Protein AF-A0A6G3XHD5-F1 (afdb_monomer)

Foldseek 3Di:
DVVQLVVLCVVCVVPPCNPPDDPVRDDDDDDDDDPDLVCVVVVQVVPPPPPPDDHDDDPCVVVVVVVVVVVVVVVVVVVVVVVVLVVVLVVLLVVLVVVCVVCVVVLVVCVVVPHDLCNSLVVSLVVQLVQLLVVLVVVLVCLVVVCCCCPPPPVVVCVVCVVDDDDDPVNSVVCSVVSNVCSRVVRSVSSVVSSVVPVPD

Solvent-accessible surface area (backbone atoms only — not comparable to full-atom values): 11601 Å² total; per-residue (Å²): 77,71,70,44,47,54,53,47,48,74,75,32,61,93,42,97,66,56,80,79,68,56,62,92,74,49,69,75,69,85,87,80,85,63,92,57,70,88,49,46,68,62,53,47,61,73,48,57,80,42,92,92,50,91,77,80,80,67,78,56,67,82,45,43,69,58,53,52,51,52,50,50,51,50,50,51,51,52,50,51,50,54,52,50,51,54,53,51,50,54,51,48,40,50,52,52,50,54,53,49,61,74,43,44,68,59,54,49,53,43,49,76,76,66,52,52,76,62,68,71,42,45,65,59,24,50,54,35,19,52,55,21,34,54,50,19,53,52,50,49,51,50,51,54,49,48,47,43,38,46,39,72,67,68,62,35,43,53,79,76,36,76,88,55,89,69,87,51,70,67,65,51,61,69,44,44,65,56,47,36,50,48,23,27,48,51,37,23,52,48,36,49,55,41,48,63,69,70,62,76,119

Structure (mmCIF, N/CA/C/O backbone):
data_AF-A0A6G3XHD5-F1
#
_entry.id   AF-A0A6G3XHD5-F1
#
loop_
_atom_site.group_PDB
_atom_site.id
_atom_site.type_symbol
_atom_site.label_atom_id
_atom_site.label_alt_id
_atom_site.label_comp_id
_atom_site.label_asym_id
_atom_site.label_entity_id
_atom_site.label_seq_id
_atom_site.pdbx_PDB_ins_code
_atom_site.Cartn_x
_atom_site.Cartn_y
_atom_site.Cartn_z
_atom_site.occupancy
_atom_site.B_iso_or_equiv
_atom_site.auth_seq_id
_atom_site.auth_comp_id
_atom_site.auth_asym_id
_atom_site.auth_atom_id
_atom_site.pdbx_PDB_model_num
ATOM 1 N N . VAL A 1 1 ? 20.617 -7.025 -48.313 1.00 53.38 1 VAL A N 1
ATOM 2 C CA . VAL A 1 1 ? 22.070 -7.069 -47.978 1.00 53.38 1 VAL A CA 1
ATOM 3 C C . VAL A 1 1 ? 22.615 -5.731 -47.447 1.00 53.38 1 VAL A C 1
ATOM 5 O O . VAL A 1 1 ? 23.258 -5.727 -46.402 1.00 53.38 1 VAL A O 1
ATOM 8 N N . ASP A 1 2 ? 22.317 -4.591 -48.083 1.00 57.47 2 ASP A N 1
ATOM 9 C CA . ASP A 1 2 ? 22.879 -3.276 -47.698 1.00 57.47 2 ASP A CA 1
ATOM 10 C C . ASP A 1 2 ? 22.516 -2.796 -46.276 1.00 57.47 2 ASP A C 1
ATOM 12 O O . ASP A 1 2 ? 23.336 -2.173 -45.600 1.00 57.47 2 ASP A O 1
ATOM 16 N N . GLU A 1 3 ? 21.320 -3.125 -45.771 1.00 60.56 3 GLU A N 1
ATOM 17 C CA . GLU A 1 3 ? 20.926 -2.806 -44.385 1.00 60.56 3 GLU A CA 1
ATOM 18 C C . GLU A 1 3 ? 21.749 -3.579 -43.342 1.00 60.56 3 GLU A C 1
ATOM 20 O O . GLU A 1 3 ? 22.123 -3.026 -42.307 1.00 60.56 3 GLU A O 1
ATOM 25 N N . ALA A 1 4 ? 22.097 -4.838 -43.626 1.00 57.59 4 ALA A N 1
ATOM 26 C CA . ALA A 1 4 ? 22.919 -5.652 -42.733 1.00 57.59 4 ALA A CA 1
ATOM 27 C C . ALA A 1 4 ? 24.360 -5.110 -42.645 1.00 57.59 4 ALA A C 1
ATOM 29 O O . ALA A 1 4 ? 24.932 -5.059 -41.554 1.00 57.59 4 ALA A O 1
ATOM 30 N N . TYR A 1 5 ? 24.904 -4.623 -43.767 1.00 57.66 5 TYR A N 1
ATOM 31 C CA . TYR A 1 5 ? 26.229 -3.996 -43.842 1.00 57.66 5 TYR A CA 1
ATOM 32 C C . TYR A 1 5 ? 26.313 -2.689 -43.049 1.00 57.66 5 TYR A C 1
ATOM 34 O O . TYR A 1 5 ? 27.268 -2.462 -42.303 1.00 57.66 5 TYR A O 1
ATOM 42 N N . LYS A 1 6 ? 25.274 -1.854 -43.138 1.00 63.16 6 LYS A N 1
ATOM 43 C CA . LYS A 1 6 ? 25.205 -0.583 -42.409 1.00 63.16 6 LYS A CA 1
ATOM 44 C C . LYS A 1 6 ? 25.192 -0.788 -40.889 1.00 63.16 6 LYS A C 1
ATOM 46 O O . LYS A 1 6 ? 25.928 -0.122 -40.168 1.00 63.16 6 LYS A O 1
ATOM 51 N N . HIS A 1 7 ? 24.434 -1.770 -40.403 1.00 65.50 7 HIS A N 1
ATOM 52 C CA . HIS A 1 7 ? 24.391 -2.101 -38.975 1.00 65.50 7 HIS A CA 1
ATOM 53 C C . HIS A 1 7 ? 25.662 -2.785 -38.458 1.00 65.50 7 HIS A C 1
ATOM 55 O O . HIS A 1 7 ? 26.005 -2.627 -37.285 1.00 65.50 7 HIS A O 1
ATOM 61 N N . TYR A 1 8 ? 26.371 -3.528 -39.312 1.00 62.09 8 TYR A N 1
ATOM 62 C CA . TYR A 1 8 ? 27.685 -4.077 -38.981 1.00 62.09 8 TYR A CA 1
ATOM 63 C C . TYR A 1 8 ? 28.712 -2.960 -38.747 1.00 62.09 8 TYR A C 1
ATOM 65 O O . TYR A 1 8 ? 29.415 -2.981 -37.737 1.00 62.09 8 TYR A O 1
ATOM 73 N N . GLN A 1 9 ? 28.744 -1.943 -39.615 1.00 60.75 9 GLN A N 1
ATOM 74 C CA . GLN A 1 9 ? 29.615 -0.777 -39.432 1.00 60.75 9 GLN A CA 1
ATOM 75 C C . GLN A 1 9 ? 29.258 0.046 -38.180 1.00 60.75 9 GLN A C 1
ATOM 77 O O . GLN A 1 9 ? 30.160 0.520 -37.499 1.00 60.75 9 GLN A O 1
ATOM 82 N N . GLU A 1 10 ? 27.975 0.166 -37.821 1.00 65.50 10 GLU A N 1
ATOM 83 C CA . GLU A 1 10 ? 27.539 0.864 -36.596 1.00 65.50 10 GLU A CA 1
ATOM 84 C C . GLU A 1 10 ? 27.941 0.137 -35.297 1.00 65.50 10 GLU A C 1
ATOM 86 O O . GLU A 1 10 ? 28.246 0.790 -34.303 1.00 65.50 10 GLU A O 1
ATOM 91 N N . GLN A 1 11 ? 27.944 -1.203 -35.276 1.00 59.72 11 GLN A N 1
ATOM 92 C CA . GLN A 1 11 ? 28.307 -1.985 -34.082 1.00 59.72 11 GLN A CA 1
ATOM 93 C C . GLN A 1 11 ? 29.805 -2.276 -33.960 1.00 59.72 11 GLN A C 1
ATOM 95 O O . GLN A 1 11 ? 30.305 -2.416 -32.846 1.00 59.72 11 GLN A O 1
ATOM 100 N N . PHE A 1 12 ? 30.511 -2.402 -35.084 1.00 58.78 12 PHE A N 1
ATOM 101 C CA . PHE A 1 12 ? 31.900 -2.862 -35.117 1.00 58.78 12 PHE A CA 1
ATOM 102 C C . PHE A 1 12 ? 32.878 -1.843 -35.706 1.00 58.78 12 PHE A C 1
ATOM 104 O O . PHE A 1 12 ? 34.053 -2.173 -35.819 1.00 58.78 12 PHE A O 1
ATOM 111 N N . GLY A 1 13 ? 32.445 -0.621 -36.040 1.00 58.31 13 GLY A N 1
ATOM 112 C CA . GLY A 1 13 ? 33.282 0.410 -36.673 1.00 58.31 13 GLY A CA 1
ATOM 113 C C . GLY A 1 13 ? 34.570 0.769 -35.919 1.00 58.31 13 GLY A C 1
ATOM 114 O O . GLY A 1 13 ? 35.569 1.076 -36.559 1.00 58.31 13 GLY A O 1
ATOM 115 N N . ASP A 1 14 ? 34.579 0.642 -34.588 1.00 57.59 14 ASP A N 1
ATOM 116 C CA . ASP A 1 14 ? 35.757 0.879 -33.732 1.00 57.59 14 ASP A CA 1
ATOM 117 C C . ASP A 1 14 ? 36.611 -0.385 -33.472 1.00 57.59 14 ASP A C 1
ATOM 119 O O . ASP A 1 14 ? 37.607 -0.341 -32.747 1.00 57.59 14 ASP A O 1
ATOM 123 N N . SER A 1 15 ? 36.244 -1.538 -34.044 1.00 55.84 15 SER A N 1
ATOM 124 C CA . SER A 1 15 ? 36.979 -2.802 -33.911 1.00 55.84 15 SER A CA 1
ATOM 125 C C . SER A 1 15 ? 37.917 -3.025 -35.109 1.00 55.84 15 SER A C 1
ATOM 127 O O . SER A 1 15 ? 37.498 -2.818 -36.249 1.00 55.84 15 SER A O 1
ATOM 129 N N . PRO A 1 16 ? 39.145 -3.559 -34.918 1.00 58.09 16 PRO A N 1
ATOM 130 C CA . PRO A 1 16 ? 40.079 -3.892 -36.008 1.00 58.09 16 PRO A CA 1
ATOM 131 C C . PRO A 1 16 ? 39.525 -4.859 -37.074 1.00 58.09 16 PRO A C 1
ATOM 133 O O . PRO A 1 16 ? 40.160 -5.083 -38.100 1.00 58.09 16 PRO A O 1
ATOM 136 N N . MET A 1 17 ? 38.358 -5.459 -36.823 1.00 53.66 17 MET A N 1
ATOM 137 C CA . MET A 1 17 ? 37.673 -6.402 -37.708 1.00 53.66 17 MET A CA 1
ATOM 138 C C . MET A 1 17 ? 36.764 -5.731 -38.754 1.00 53.66 17 MET A C 1
ATOM 140 O O . MET A 1 17 ? 36.353 -6.407 -39.693 1.00 53.66 17 MET A O 1
ATOM 144 N N . ALA A 1 18 ? 36.478 -4.427 -38.638 1.00 54.41 18 ALA A N 1
ATOM 145 C CA . ALA A 1 18 ? 35.509 -3.715 -39.484 1.00 54.41 18 ALA A CA 1
ATOM 146 C C . ALA A 1 18 ? 35.844 -3.709 -40.989 1.00 54.41 18 ALA A C 1
ATOM 148 O O . ALA A 1 18 ? 34.951 -3.563 -41.821 1.00 54.41 18 ALA A O 1
ATOM 149 N N . GLY A 1 19 ? 37.124 -3.864 -41.346 1.00 55.97 19 GLY A N 1
ATOM 150 C CA . GLY A 1 19 ? 37.604 -3.799 -42.730 1.00 55.97 19 GLY A CA 1
ATOM 151 C C . GLY A 1 19 ? 37.611 -5.126 -43.498 1.00 55.97 19 GLY A C 1
ATOM 152 O O . GLY A 1 19 ? 37.972 -5.122 -44.670 1.00 55.97 19 GLY A O 1
ATOM 153 N N . ASN A 1 20 ? 37.253 -6.251 -42.867 1.00 57.31 20 ASN A N 1
ATOM 154 C CA . ASN A 1 20 ? 37.490 -7.589 -43.436 1.00 57.31 20 ASN A CA 1
ATOM 155 C C . ASN A 1 20 ? 36.275 -8.242 -44.115 1.00 57.31 20 ASN A C 1
ATOM 157 O O . ASN A 1 20 ? 36.405 -9.364 -44.597 1.00 57.31 20 ASN A O 1
ATOM 161 N N . ILE A 1 21 ? 35.108 -7.591 -44.146 1.00 58.03 21 ILE A N 1
ATOM 162 C CA . ILE A 1 21 ? 33.882 -8.171 -44.718 1.00 58.03 21 ILE A CA 1
ATOM 163 C C . ILE A 1 21 ? 33.306 -7.203 -45.751 1.00 58.03 21 ILE A C 1
ATOM 165 O O . ILE A 1 21 ? 33.010 -6.053 -45.425 1.00 58.03 21 ILE A O 1
ATOM 169 N N . THR A 1 22 ? 33.148 -7.656 -46.995 1.00 56.44 22 THR A N 1
ATOM 170 C CA . THR A 1 22 ? 32.493 -6.893 -48.067 1.00 56.44 22 THR A CA 1
ATOM 171 C C . THR A 1 22 ? 30.973 -7.146 -48.079 1.00 56.44 22 THR A C 1
ATOM 173 O O . THR A 1 22 ? 30.520 -8.169 -47.560 1.00 56.44 22 THR A O 1
ATOM 176 N N . PRO A 1 23 ? 30.139 -6.226 -48.613 1.00 55.03 23 PRO A N 1
ATOM 177 C CA . PRO A 1 23 ? 28.675 -6.355 -48.583 1.00 55.03 23 PRO A CA 1
ATOM 178 C C . PRO A 1 23 ? 28.159 -7.678 -49.168 1.00 55.03 23 PRO A C 1
ATOM 180 O O . PRO A 1 23 ? 27.233 -8.267 -48.630 1.00 55.03 23 PRO A O 1
ATOM 183 N N . ASP A 1 24 ? 28.807 -8.194 -50.211 1.00 56.00 24 ASP A N 1
ATOM 184 C CA . ASP A 1 24 ? 28.517 -9.472 -50.876 1.00 56.00 24 ASP A CA 1
ATOM 185 C C . ASP A 1 24 ? 28.801 -10.718 -50.016 1.00 56.00 24 ASP A C 1
ATOM 187 O O . ASP A 1 24 ? 28.309 -11.802 -50.321 1.00 56.00 24 ASP A O 1
ATOM 191 N N . GLN A 1 25 ? 29.557 -10.572 -48.925 1.00 57.56 25 GLN A N 1
ATOM 192 C CA . GLN A 1 25 ? 29.871 -11.646 -47.978 1.00 57.56 25 GLN A CA 1
ATOM 193 C C . GLN A 1 25 ? 28.916 -11.679 -46.775 1.00 57.56 25 GLN A C 1
ATOM 195 O O . GLN A 1 25 ? 29.000 -12.588 -45.945 1.00 57.56 25 GLN A O 1
ATOM 200 N N . MET A 1 26 ? 28.004 -10.706 -46.660 1.00 59.06 26 MET A N 1
ATOM 201 C CA . MET A 1 26 ? 27.040 -10.645 -45.565 1.00 59.06 26 MET A CA 1
ATOM 202 C C . MET A 1 26 ? 25.731 -11.340 -45.914 1.00 59.06 26 MET A C 1
ATOM 204 O O . MET A 1 26 ? 25.113 -11.099 -46.949 1.00 59.06 26 MET A O 1
ATOM 208 N N . GLN A 1 27 ? 25.271 -12.176 -44.990 1.00 62.25 27 GLN A N 1
ATOM 209 C CA . GLN A 1 27 ? 23.951 -12.786 -45.074 1.00 62.25 27 GLN A CA 1
ATOM 210 C C . GLN A 1 27 ? 22.870 -11.740 -44.798 1.00 62.25 27 GLN A C 1
ATOM 212 O O . GLN A 1 27 ? 23.036 -10.857 -43.951 1.00 62.25 27 GLN A O 1
ATOM 217 N N . GLU A 1 28 ? 21.739 -11.847 -45.495 1.00 65.25 28 GLU A N 1
ATOM 218 C CA . GLU A 1 28 ? 20.584 -11.010 -45.190 1.00 65.25 28 GLU A CA 1
ATOM 219 C C . GLU A 1 28 ? 20.074 -11.316 -43.784 1.00 65.25 28 GLU A C 1
ATOM 221 O O . GLU A 1 28 ? 19.822 -12.467 -43.430 1.00 65.25 28 GLU A O 1
ATOM 226 N N . SER A 1 29 ? 19.933 -10.271 -42.969 1.00 65.44 29 SER A N 1
ATOM 227 C CA . SER A 1 29 ? 19.398 -10.382 -41.618 1.00 65.44 29 SER A CA 1
ATOM 228 C C . SER A 1 29 ? 18.200 -9.459 -41.469 1.00 65.44 29 SER A C 1
ATOM 230 O O . SER A 1 29 ? 18.249 -8.286 -41.831 1.00 65.44 29 SER A O 1
ATOM 232 N N . PHE A 1 30 ? 17.116 -10.003 -40.927 1.00 67.75 30 PHE A N 1
ATOM 233 C CA . PHE A 1 30 ? 15.915 -9.251 -40.592 1.00 67.75 30 PHE A CA 1
ATOM 234 C C . PHE A 1 30 ? 15.819 -9.153 -39.071 1.00 67.75 30 PHE A C 1
ATOM 236 O O . PHE A 1 30 ? 15.753 -10.170 -38.378 1.00 67.75 30 PHE A O 1
ATOM 243 N N . ARG A 1 31 ? 15.826 -7.928 -38.533 1.00 66.75 31 ARG A N 1
ATOM 244 C CA . ARG A 1 31 ? 15.670 -7.678 -37.094 1.00 66.75 31 ARG A CA 1
ATOM 245 C C . ARG A 1 31 ? 14.206 -7.411 -36.777 1.00 66.75 31 ARG A C 1
ATOM 247 O O . ARG A 1 31 ? 13.645 -6.404 -37.199 1.00 66.75 31 ARG A O 1
ATOM 254 N N . VAL A 1 32 ? 13.595 -8.300 -36.002 1.00 69.06 32 VAL A N 1
ATOM 255 C CA . VAL A 1 32 ? 12.199 -8.169 -35.573 1.00 69.06 32 VAL A CA 1
ATOM 256 C C . VAL A 1 32 ? 12.169 -7.796 -34.096 1.00 69.06 32 VAL A C 1
ATOM 258 O O . VAL A 1 32 ? 12.642 -8.548 -33.246 1.00 69.06 32 VAL A O 1
ATOM 261 N N . LYS A 1 33 ? 11.601 -6.628 -33.779 1.00 69.19 3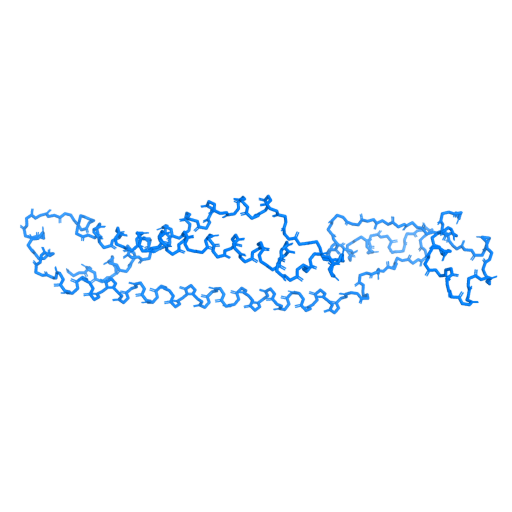3 LYS A N 1
ATOM 262 C CA . LYS A 1 33 ? 11.362 -6.215 -32.394 1.00 69.19 33 LYS A CA 1
ATOM 263 C C . LYS A 1 33 ? 10.068 -6.856 -31.898 1.00 69.19 33 LYS A C 1
ATOM 265 O O . LYS A 1 33 ? 8.999 -6.603 -32.446 1.00 69.19 33 LYS A O 1
ATOM 270 N N . LEU A 1 34 ? 10.172 -7.675 -30.857 1.00 67.56 34 LEU A N 1
ATOM 271 C CA . LEU A 1 34 ? 9.013 -8.258 -30.187 1.00 67.56 34 LEU A CA 1
ATOM 272 C C . LEU A 1 34 ? 8.371 -7.221 -29.260 1.00 67.56 34 LEU A C 1
ATOM 274 O O . LEU A 1 34 ? 9.078 -6.535 -28.523 1.00 67.56 34 LEU A O 1
ATOM 278 N N . ASP A 1 35 ? 7.040 -7.144 -29.285 1.00 68.25 35 ASP A N 1
ATOM 279 C CA . ASP A 1 35 ? 6.260 -6.331 -28.342 1.00 68.25 35 ASP A CA 1
ATOM 280 C C . ASP A 1 35 ? 6.347 -6.908 -26.918 1.00 68.25 35 ASP A C 1
ATOM 282 O O . ASP A 1 35 ? 6.624 -6.198 -25.955 1.00 68.25 35 ASP A O 1
ATOM 286 N N . ASP A 1 36 ? 6.241 -8.237 -26.807 1.00 69.56 36 ASP A N 1
ATOM 287 C CA . ASP A 1 36 ? 6.552 -8.985 -25.591 1.00 69.56 36 ASP A CA 1
ATOM 288 C C . ASP A 1 36 ? 7.834 -9.805 -25.798 1.00 69.56 36 ASP A C 1
ATOM 290 O O . ASP A 1 36 ? 7.807 -10.859 -26.452 1.00 69.56 36 ASP A O 1
ATOM 294 N N . PRO A 1 37 ? 8.969 -9.371 -25.224 1.00 66.81 37 PRO A N 1
ATOM 295 C CA . PRO A 1 37 ? 10.219 -10.075 -25.415 1.00 66.81 37 PRO A CA 1
ATOM 296 C C . PRO A 1 37 ? 10.256 -11.435 -24.686 1.00 66.81 37 PRO A C 1
ATOM 298 O O . PRO A 1 37 ? 11.121 -12.250 -24.996 1.00 66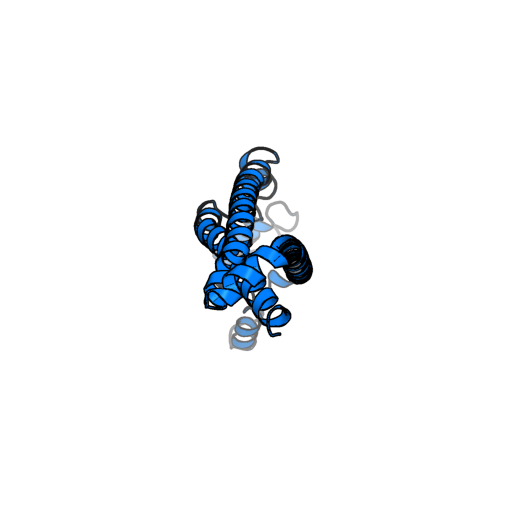.81 37 PRO A O 1
ATOM 301 N N . GLN A 1 38 ? 9.309 -11.751 -23.782 1.00 68.00 38 GLN A N 1
ATOM 302 C CA . GLN A 1 38 ? 9.173 -13.089 -23.172 1.00 68.00 38 GLN A CA 1
ATOM 303 C C . GLN A 1 38 ? 8.638 -14.153 -24.133 1.00 68.00 38 GLN A C 1
ATOM 305 O O . GLN A 1 38 ? 8.843 -15.344 -23.897 1.00 68.00 38 GLN A O 1
ATOM 310 N N . LYS A 1 39 ? 8.025 -13.756 -25.251 1.00 71.69 39 LYS A N 1
ATOM 311 C CA . LYS A 1 39 ? 7.473 -14.688 -26.246 1.00 71.69 39 LYS A CA 1
ATOM 312 C C . LYS A 1 39 ? 8.458 -15.076 -27.349 1.00 71.69 39 LYS A C 1
ATOM 314 O O . LYS A 1 39 ? 8.059 -15.756 -28.293 1.00 71.69 39 LYS A O 1
ATOM 319 N N . TYR A 1 40 ? 9.740 -14.718 -27.219 1.00 72.00 40 TYR A N 1
ATOM 320 C CA . TYR A 1 40 ? 10.774 -15.053 -28.203 1.00 72.00 40 TYR A CA 1
ATOM 321 C C . TYR A 1 40 ? 10.779 -16.538 -28.569 1.00 72.00 40 TYR A C 1
ATOM 323 O O . TYR A 1 40 ? 10.761 -16.869 -29.747 1.00 72.00 40 TYR A O 1
ATOM 331 N N . LYS A 1 41 ? 10.712 -17.437 -27.579 1.00 71.00 41 LYS A N 1
ATOM 332 C CA . LYS A 1 41 ? 10.771 -18.888 -27.815 1.00 71.00 41 LYS A CA 1
ATOM 333 C C . LYS A 1 41 ? 9.674 -19.375 -28.770 1.00 71.00 41 LYS A C 1
ATOM 335 O O . LYS A 1 41 ? 9.931 -20.235 -29.600 1.00 71.00 41 LYS A O 1
ATOM 340 N N . VAL A 1 42 ? 8.481 -18.778 -28.701 1.00 75.31 42 VAL A N 1
ATOM 341 C CA . VAL A 1 42 ? 7.346 -19.103 -29.582 1.00 75.31 42 VAL A CA 1
ATOM 342 C C . VAL A 1 42 ? 7.628 -18.672 -31.021 1.00 75.31 42 VAL A C 1
ATOM 344 O O . VAL A 1 42 ? 7.385 -19.430 -31.955 1.00 75.31 42 VAL A O 1
ATOM 347 N N . VAL A 1 43 ? 8.179 -17.471 -31.199 1.00 73.69 43 VAL A N 1
ATOM 348 C CA . VAL A 1 43 ? 8.520 -16.927 -32.519 1.00 73.69 43 VAL A CA 1
ATOM 349 C C . VAL A 1 43 ? 9.724 -17.662 -33.107 1.00 73.69 43 VAL A C 1
ATOM 351 O O . VAL A 1 43 ? 9.677 -18.104 -34.248 1.00 73.69 43 VAL A O 1
ATOM 354 N N . ALA A 1 44 ? 10.764 -17.896 -32.313 1.00 73.50 44 ALA A N 1
ATOM 355 C CA . ALA A 1 44 ? 11.947 -18.632 -32.729 1.00 73.50 44 ALA A CA 1
ATOM 356 C C . ALA A 1 44 ? 11.597 -20.041 -33.217 1.00 73.50 44 ALA A C 1
ATOM 358 O O . ALA A 1 44 ? 12.058 -20.435 -34.278 1.00 73.50 44 ALA A O 1
ATOM 359 N N . THR A 1 45 ? 10.731 -20.780 -32.515 1.00 75.00 45 THR A N 1
ATOM 360 C CA . THR A 1 45 ? 10.287 -22.108 -32.975 1.00 75.00 45 THR A CA 1
ATOM 361 C C . THR A 1 45 ? 9.402 -22.043 -34.224 1.00 75.00 45 THR A C 1
ATOM 363 O O . THR A 1 45 ? 9.464 -22.948 -35.046 1.00 75.00 45 THR A O 1
ATOM 366 N N . ALA A 1 46 ? 8.608 -20.983 -34.407 1.00 75.62 46 ALA A N 1
ATOM 367 C CA . ALA A 1 46 ? 7.762 -20.826 -35.593 1.00 75.62 46 ALA A CA 1
ATOM 368 C C . ALA A 1 46 ? 8.552 -20.519 -36.882 1.00 75.62 46 ALA A C 1
ATOM 370 O O . ALA A 1 46 ? 8.066 -20.799 -37.978 1.00 75.62 46 ALA A O 1
ATOM 371 N N . PHE A 1 47 ? 9.746 -19.929 -36.761 1.00 71.88 47 PHE A N 1
ATOM 372 C CA . PHE A 1 47 ? 10.584 -19.541 -37.902 1.00 71.88 47 PHE A CA 1
ATOM 373 C C . PHE A 1 47 ? 11.858 -20.384 -38.056 1.00 71.88 47 PHE A C 1
ATOM 375 O O . PHE A 1 47 ? 12.423 -20.426 -39.149 1.00 71.88 47 PHE A O 1
ATOM 382 N N . ALA A 1 48 ? 12.296 -21.090 -37.010 1.00 67.88 48 ALA A N 1
ATOM 383 C CA . ALA A 1 48 ? 13.391 -22.047 -37.100 1.00 67.88 48 ALA A CA 1
ATOM 384 C C . ALA A 1 48 ? 12.980 -23.237 -37.983 1.00 67.88 48 ALA A C 1
ATOM 386 O O . ALA A 1 48 ? 12.070 -23.988 -37.641 1.00 67.88 48 ALA A O 1
ATOM 387 N N . GLY A 1 49 ? 13.661 -23.407 -39.121 1.00 68.81 49 GLY A N 1
ATOM 388 C CA . GLY A 1 49 ? 13.426 -24.514 -40.056 1.00 68.81 49 GLY A CA 1
ATOM 389 C C . GLY A 1 49 ? 12.490 -24.198 -41.226 1.00 68.81 49 GLY A C 1
ATOM 390 O O . GLY A 1 49 ? 12.137 -25.106 -41.972 1.00 68.81 49 GLY A O 1
ATOM 391 N N . ARG A 1 50 ? 12.091 -22.933 -41.414 1.00 74.94 50 ARG A N 1
ATOM 392 C CA . ARG A 1 50 ? 11.408 -22.493 -42.639 1.00 74.94 50 ARG A CA 1
ATOM 393 C C . ARG A 1 50 ? 12.429 -22.324 -43.770 1.00 74.94 50 ARG A C 1
ATOM 395 O O . ARG A 1 50 ? 13.511 -21.787 -43.531 1.00 74.94 50 ARG A O 1
ATOM 402 N N . ASP A 1 51 ? 12.076 -22.737 -44.987 1.00 66.69 51 ASP A N 1
ATOM 403 C CA . ASP A 1 51 ? 12.939 -22.552 -46.161 1.00 66.69 51 ASP A CA 1
ATOM 404 C C . ASP A 1 51 ? 13.351 -21.078 -46.308 1.00 66.69 51 ASP A C 1
ATOM 406 O O . ASP A 1 51 ? 12.509 -20.178 -46.284 1.00 66.69 51 ASP A O 1
ATOM 410 N N . GLY A 1 52 ? 14.662 -20.839 -46.416 1.00 66.56 52 GLY A N 1
ATOM 411 C CA . GLY A 1 52 ? 15.262 -19.502 -46.492 1.00 66.56 52 GLY A CA 1
ATOM 412 C C . GLY A 1 52 ? 15.734 -18.897 -45.160 1.00 66.56 52 GLY A C 1
ATOM 413 O O . GLY A 1 52 ? 16.342 -17.832 -45.183 1.00 66.56 52 GLY A O 1
ATOM 414 N N . VAL A 1 53 ? 15.518 -19.551 -44.009 1.00 65.19 53 VAL A N 1
ATOM 415 C CA . VAL A 1 53 ? 15.968 -19.059 -42.688 1.00 65.19 53 VAL A CA 1
ATOM 416 C C . VAL A 1 53 ? 17.110 -19.923 -42.146 1.00 65.19 53 VAL A C 1
ATOM 418 O O . VAL A 1 53 ? 16.893 -21.050 -41.708 1.00 65.19 53 VAL A O 1
ATOM 421 N N . GLN A 1 54 ? 18.335 -19.389 -42.139 1.00 61.47 54 GLN A N 1
ATOM 422 C CA . GLN A 1 54 ? 19.526 -20.125 -41.690 1.00 61.47 54 GLN A CA 1
ATOM 423 C C . GLN A 1 54 ? 19.687 -20.170 -40.163 1.00 61.47 54 GLN A C 1
ATOM 425 O O . GLN A 1 54 ? 20.061 -21.203 -39.613 1.00 61.47 54 GLN A O 1
ATOM 430 N N . SER A 1 55 ? 19.431 -19.064 -39.458 1.00 64.00 55 SER A N 1
ATOM 431 C CA . SER A 1 55 ? 19.473 -19.034 -37.992 1.00 64.00 55 SER A CA 1
ATOM 432 C C . SER A 1 55 ? 18.605 -17.910 -37.433 1.00 64.00 55 SER A C 1
ATOM 434 O O . SER A 1 55 ? 18.545 -16.821 -38.001 1.00 64.00 55 SER A O 1
ATOM 436 N N . VAL A 1 56 ? 17.935 -18.177 -36.312 1.00 69.12 56 VAL A N 1
ATOM 437 C CA . VAL A 1 56 ? 17.236 -17.161 -35.517 1.00 69.12 56 VAL A CA 1
ATOM 438 C C . VAL A 1 56 ? 18.057 -16.979 -34.245 1.00 69.12 56 VAL A C 1
ATOM 440 O O . VAL A 1 56 ? 18.106 -17.882 -33.409 1.00 69.12 56 VAL A O 1
ATOM 443 N N . GLN A 1 57 ? 18.771 -15.859 -34.134 1.00 65.88 57 GLN A N 1
ATOM 444 C CA . GLN A 1 57 ? 19.586 -15.561 -32.956 1.00 65.88 57 GLN A CA 1
ATOM 445 C C . GLN A 1 57 ? 18.788 -14.757 -31.935 1.00 65.88 57 GLN A C 1
ATOM 447 O O . GLN A 1 57 ? 18.195 -13.730 -32.272 1.00 65.88 57 GLN A O 1
ATOM 452 N N . ASP A 1 58 ? 18.827 -15.206 -30.679 1.00 68.06 58 ASP A N 1
ATOM 453 C CA . ASP A 1 58 ? 18.255 -14.453 -29.573 1.00 68.06 58 ASP A CA 1
ATOM 454 C C . ASP A 1 58 ? 19.302 -13.512 -28.994 1.00 68.06 58 ASP A C 1
ATOM 456 O O . ASP A 1 58 ? 20.229 -13.938 -28.301 1.00 68.06 58 ASP A O 1
ATOM 460 N N . GLN A 1 59 ? 19.134 -12.214 -29.218 1.00 63.66 59 GLN A N 1
ATOM 461 C CA . GLN A 1 59 ? 19.958 -11.221 -28.533 1.00 63.66 59 GLN A CA 1
ATOM 462 C C . GLN A 1 59 ? 19.653 -11.164 -27.026 1.00 63.66 59 GLN A C 1
ATOM 464 O O . GLN A 1 59 ? 20.436 -10.607 -26.257 1.00 63.66 59 GLN A O 1
ATOM 469 N N . ARG A 1 60 ? 18.525 -11.740 -26.592 1.00 65.19 60 ARG A N 1
ATOM 470 C CA . ARG A 1 60 ? 18.100 -11.777 -25.196 1.00 65.19 60 ARG A CA 1
ATOM 471 C C . ARG A 1 60 ? 18.898 -12.765 -24.356 1.00 65.19 60 ARG A C 1
ATOM 473 O O . ARG A 1 60 ? 19.073 -12.487 -23.178 1.00 65.19 60 ARG A O 1
ATOM 480 N N . SER A 1 61 ? 19.467 -13.816 -24.957 1.00 66.94 61 SER A N 1
ATOM 481 C CA . SER A 1 61 ? 20.239 -14.819 -24.209 1.00 66.94 61 SER A CA 1
ATOM 482 C C . SER A 1 61 ? 21.461 -14.229 -23.493 1.00 66.94 61 SER A C 1
ATOM 484 O O . SER A 1 61 ? 21.827 -14.651 -22.399 1.00 66.94 61 SER A O 1
ATOM 486 N N . ILE A 1 62 ? 22.039 -13.159 -24.050 1.00 68.56 62 ILE A N 1
ATOM 487 C CA . ILE A 1 62 ? 23.134 -12.400 -23.423 1.00 68.56 62 ILE A CA 1
ATOM 488 C C . ILE A 1 62 ? 22.655 -11.666 -22.154 1.00 68.56 62 ILE A C 1
ATOM 490 O O . ILE A 1 62 ? 23.437 -11.412 -21.241 1.00 68.56 62 ILE A O 1
ATOM 494 N N . LEU A 1 63 ? 21.363 -11.340 -22.078 1.00 74.94 63 LEU A N 1
ATOM 495 C CA . LEU A 1 63 ? 20.721 -10.621 -20.979 1.00 74.94 63 LEU A CA 1
ATOM 496 C C . LEU A 1 63 ? 19.905 -11.538 -20.052 1.00 74.94 63 LEU A C 1
ATOM 498 O O . LEU A 1 63 ? 19.281 -11.034 -19.118 1.00 74.94 63 LEU A O 1
ATOM 502 N N . ASP A 1 64 ? 19.907 -12.858 -20.262 1.00 79.50 64 ASP A N 1
ATOM 503 C CA . ASP A 1 64 ? 19.125 -13.806 -19.454 1.00 79.50 64 ASP A CA 1
ATOM 504 C C . ASP A 1 64 ? 19.466 -13.692 -17.962 1.00 79.50 64 ASP A C 1
ATOM 506 O O . ASP A 1 64 ? 18.563 -13.615 -17.133 1.00 79.50 64 ASP A O 1
ATOM 510 N N . GLN A 1 65 ? 20.751 -13.540 -17.617 1.00 81.25 65 GLN A N 1
ATOM 511 C CA . GLN A 1 65 ? 21.195 -13.342 -16.228 1.00 81.25 65 GLN A CA 1
ATOM 512 C C . GLN A 1 65 ? 20.598 -12.074 -15.595 1.00 81.25 65 GLN A C 1
ATOM 514 O O . GLN A 1 65 ? 20.251 -12.063 -14.413 1.00 81.25 65 GLN A O 1
ATOM 519 N N . LEU A 1 66 ? 20.440 -11.001 -16.379 1.00 81.75 66 LEU A N 1
ATOM 520 C CA . LEU A 1 66 ? 19.815 -9.764 -15.913 1.00 81.75 66 LEU A CA 1
ATOM 521 C C . LEU A 1 66 ? 18.311 -9.964 -15.681 1.00 81.75 66 LEU A C 1
ATOM 523 O O . LEU A 1 66 ? 17.781 -9.505 -14.669 1.00 81.75 66 LEU A O 1
ATOM 527 N N . PHE A 1 67 ? 17.620 -10.660 -16.588 1.00 80.81 67 PHE A N 1
ATOM 528 C CA . PHE A 1 67 ? 16.198 -10.967 -16.422 1.00 80.81 67 PHE A CA 1
ATOM 529 C C . PHE A 1 67 ? 15.942 -11.924 -15.252 1.00 80.81 67 PHE A C 1
ATOM 531 O O . PHE A 1 67 ? 14.977 -11.723 -14.514 1.00 80.81 67 PHE A O 1
ATOM 538 N N . GLU A 1 68 ? 16.803 -12.919 -15.036 1.00 85.88 68 GLU A N 1
ATOM 539 C CA . GLU A 1 68 ? 16.739 -13.813 -13.877 1.00 85.88 68 GLU A CA 1
ATOM 540 C C . GLU A 1 68 ? 16.953 -13.053 -12.566 1.00 85.88 68 GLU A C 1
ATOM 542 O O . GLU A 1 68 ? 16.178 -13.238 -11.626 1.00 85.88 68 GLU A O 1
ATOM 547 N N . LEU A 1 69 ? 17.922 -12.132 -12.516 1.00 87.25 69 LEU A N 1
ATOM 548 C CA . LEU A 1 69 ? 18.132 -11.257 -11.362 1.00 87.25 69 LEU A CA 1
ATOM 549 C C . LEU A 1 69 ? 16.893 -10.391 -11.080 1.00 87.25 69 LEU A C 1
ATOM 551 O O . LEU A 1 69 ? 16.424 -10.336 -9.943 1.00 87.25 69 LEU A O 1
ATOM 555 N N . MET A 1 70 ? 16.327 -9.751 -12.109 1.00 87.62 70 MET A N 1
ATOM 556 C CA . MET A 1 70 ? 15.109 -8.937 -11.990 1.00 87.62 70 MET A CA 1
ATOM 557 C C . MET A 1 70 ? 13.903 -9.761 -11.525 1.00 87.62 70 MET A C 1
ATOM 559 O O . MET A 1 70 ? 13.150 -9.321 -10.654 1.00 87.62 70 MET A O 1
ATOM 563 N N . ASN A 1 71 ? 13.724 -10.973 -12.056 1.00 88.25 71 ASN A N 1
ATOM 564 C CA . ASN A 1 71 ? 12.675 -11.886 -11.607 1.00 88.25 71 ASN A CA 1
ATOM 565 C C . ASN A 1 71 ? 12.896 -12.340 -10.160 1.00 88.25 71 ASN A C 1
ATOM 567 O O . ASN A 1 71 ? 11.938 -12.371 -9.388 1.00 88.25 71 ASN A O 1
ATOM 571 N N . GLY A 1 72 ? 14.137 -12.634 -9.768 1.00 92.50 72 GLY A N 1
ATOM 572 C CA . GLY A 1 72 ? 14.496 -12.954 -8.387 1.00 92.50 72 GLY A CA 1
ATOM 573 C C . GLY A 1 72 ? 14.165 -11.808 -7.431 1.00 92.50 72 GLY A C 1
ATOM 574 O O . GLY A 1 72 ? 13.518 -12.020 -6.407 1.00 92.50 72 GLY A O 1
ATOM 575 N N . MET A 1 73 ? 14.515 -10.572 -7.800 1.00 92.75 73 MET A N 1
ATOM 576 C CA . MET A 1 73 ? 14.167 -9.374 -7.032 1.00 92.75 73 MET A CA 1
ATOM 577 C C . MET A 1 73 ? 12.650 -9.179 -6.916 1.00 92.75 73 MET A C 1
ATOM 579 O O . MET A 1 73 ? 12.152 -8.915 -5.821 1.00 92.75 73 MET A O 1
ATOM 583 N N . ASN A 1 74 ? 11.900 -9.362 -8.008 1.00 92.06 74 ASN A N 1
ATOM 584 C CA . ASN A 1 74 ? 10.437 -9.303 -7.983 1.00 92.06 74 ASN A CA 1
ATOM 585 C C . ASN A 1 74 ? 9.831 -10.383 -7.076 1.00 92.06 74 ASN A C 1
ATOM 587 O O . ASN A 1 74 ? 8.921 -10.091 -6.302 1.00 92.06 74 ASN A O 1
ATOM 591 N N . ALA A 1 75 ? 10.346 -11.614 -7.119 1.00 94.62 75 ALA A N 1
ATOM 592 C CA . ALA A 1 75 ? 9.880 -12.699 -6.260 1.00 94.62 75 ALA A CA 1
ATOM 593 C C . ALA A 1 75 ? 10.108 -12.384 -4.772 1.00 94.62 75 ALA A C 1
ATOM 595 O O . ALA A 1 75 ? 9.200 -12.555 -3.957 1.00 94.62 75 ALA A O 1
ATOM 596 N N . VAL A 1 76 ? 11.285 -11.851 -4.424 1.00 96.75 76 VAL A N 1
ATOM 597 C CA . VAL A 1 76 ? 11.588 -11.393 -3.059 1.00 96.75 76 VAL A CA 1
ATOM 598 C C . VAL A 1 76 ? 10.656 -10.253 -2.646 1.00 96.75 76 VAL A C 1
ATOM 600 O O . VAL A 1 76 ? 10.108 -10.286 -1.545 1.00 96.75 76 VAL A O 1
ATOM 603 N N . ALA A 1 77 ? 10.412 -9.273 -3.520 1.00 94.94 77 ALA A N 1
ATOM 604 C CA . ALA A 1 77 ? 9.507 -8.161 -3.235 1.00 94.94 77 ALA A CA 1
ATOM 605 C C . ALA A 1 77 ? 8.069 -8.637 -2.962 1.00 94.94 77 ALA A C 1
ATOM 607 O O . ALA A 1 77 ? 7.448 -8.202 -1.990 1.00 94.94 77 ALA A O 1
ATOM 608 N N . VAL A 1 78 ? 7.555 -9.573 -3.766 1.00 96.06 78 VAL A N 1
ATOM 609 C CA . VAL A 1 78 ? 6.236 -10.193 -3.553 1.00 96.06 78 VAL A CA 1
ATOM 610 C C . VAL A 1 78 ? 6.199 -10.962 -2.233 1.00 96.06 78 VAL A C 1
ATOM 612 O O . VAL A 1 78 ? 5.237 -10.835 -1.476 1.00 96.06 78 VAL A O 1
ATOM 615 N N . TYR A 1 79 ? 7.254 -11.712 -1.913 1.00 97.25 79 TYR A N 1
ATOM 616 C CA . TYR A 1 79 ? 7.351 -12.427 -0.643 1.00 97.25 79 TYR A CA 1
ATOM 617 C C . TYR A 1 79 ? 7.297 -11.471 0.559 1.00 97.25 79 TYR A C 1
ATOM 619 O O . TYR A 1 79 ? 6.496 -11.668 1.476 1.00 97.25 79 TYR A O 1
ATOM 627 N N . VAL A 1 80 ? 8.089 -10.394 0.533 1.00 97.38 80 VAL A N 1
ATOM 628 C CA . VAL A 1 80 ? 8.083 -9.368 1.588 1.00 97.38 80 VAL A CA 1
ATOM 629 C C . VAL A 1 80 ? 6.717 -8.688 1.691 1.00 97.38 80 VAL A C 1
ATOM 631 O O . VAL A 1 80 ? 6.237 -8.458 2.798 1.00 97.38 80 VAL A O 1
ATOM 634 N N . MET A 1 81 ? 6.055 -8.412 0.565 1.00 95.25 81 MET A N 1
ATOM 635 C CA . MET A 1 81 ? 4.715 -7.819 0.545 1.00 95.25 81 MET A CA 1
ATOM 636 C C . MET A 1 81 ? 3.687 -8.703 1.261 1.00 95.25 81 MET A C 1
ATOM 638 O O . MET A 1 81 ? 2.936 -8.212 2.105 1.00 95.25 81 MET A O 1
ATOM 642 N N . ILE A 1 82 ? 3.675 -10.006 0.967 1.00 96.25 82 ILE A N 1
ATOM 643 C CA . ILE A 1 82 ? 2.776 -10.967 1.621 1.00 96.25 82 ILE A CA 1
ATOM 644 C C . ILE A 1 82 ? 3.078 -11.040 3.121 1.00 96.25 82 ILE A C 1
ATOM 646 O O . ILE A 1 82 ? 2.159 -10.982 3.939 1.00 96.25 82 ILE A O 1
ATOM 650 N N . LEU A 1 83 ? 4.357 -11.115 3.494 1.00 97.19 83 LEU A N 1
ATOM 651 C CA . LEU A 1 83 ? 4.774 -11.145 4.894 1.00 97.19 83 LEU A CA 1
ATOM 652 C C . LEU A 1 83 ? 4.309 -9.891 5.652 1.00 97.19 83 LEU A C 1
ATOM 654 O O . LEU A 1 83 ? 3.719 -10.000 6.728 1.00 97.19 83 LEU A O 1
ATOM 658 N N . MET A 1 84 ? 4.518 -8.706 5.075 1.00 95.94 84 MET A N 1
ATOM 659 C CA . MET A 1 84 ? 4.084 -7.433 5.655 1.00 95.94 84 MET A CA 1
ATOM 660 C C . MET A 1 84 ? 2.568 -7.359 5.809 1.00 95.94 84 MET A C 1
ATOM 662 O O . MET A 1 84 ? 2.080 -6.883 6.834 1.00 95.94 84 MET A O 1
ATOM 666 N N . LEU A 1 85 ? 1.815 -7.880 4.837 1.00 92.56 85 LEU A N 1
ATOM 667 C CA . LEU A 1 85 ? 0.361 -7.964 4.920 1.00 92.56 85 LEU A CA 1
ATOM 668 C C . LEU A 1 85 ? -0.069 -8.819 6.119 1.00 92.56 85 LEU A C 1
ATOM 670 O O . LEU A 1 85 ? -0.915 -8.390 6.903 1.00 92.56 85 LEU A O 1
ATOM 674 N N . VAL A 1 86 ? 0.538 -9.994 6.311 1.00 93.81 86 VAL A N 1
ATOM 675 C CA . VAL A 1 86 ? 0.237 -10.870 7.457 1.00 93.81 86 VAL A CA 1
ATOM 676 C C . VAL A 1 86 ? 0.551 -10.174 8.783 1.00 93.81 86 VAL A C 1
ATOM 678 O O . VAL A 1 86 ? -0.281 -10.188 9.693 1.00 93.81 86 VAL A O 1
ATOM 681 N N . ILE A 1 87 ? 1.711 -9.519 8.889 1.00 95.44 87 ILE A N 1
ATOM 682 C CA . ILE A 1 87 ? 2.105 -8.768 10.090 1.00 95.44 87 ILE A CA 1
ATOM 683 C C . ILE A 1 87 ? 1.095 -7.652 10.383 1.00 95.44 87 ILE A C 1
ATOM 685 O O . ILE A 1 87 ? 0.610 -7.537 11.510 1.00 95.44 87 ILE A O 1
ATOM 689 N N . ALA A 1 88 ? 0.726 -6.864 9.371 1.00 92.12 88 ALA A N 1
ATOM 690 C CA . ALA A 1 88 ? -0.247 -5.788 9.511 1.00 92.12 88 ALA A CA 1
ATOM 691 C C . ALA A 1 88 ? -1.610 -6.308 9.994 1.00 92.12 88 ALA A C 1
ATOM 693 O O . ALA A 1 88 ? -2.194 -5.733 10.912 1.00 92.12 88 ALA A O 1
ATOM 694 N N . LEU A 1 89 ? -2.097 -7.429 9.448 1.00 90.06 89 LEU A N 1
ATOM 695 C CA . LEU A 1 89 ? -3.349 -8.051 9.893 1.00 90.06 89 LEU A CA 1
ATOM 696 C C . LEU A 1 89 ? -3.295 -8.468 11.367 1.00 90.06 89 LEU A C 1
ATOM 698 O O . LEU A 1 89 ? -4.241 -8.203 12.111 1.00 90.06 89 LEU A O 1
ATOM 702 N N . ILE A 1 90 ? -2.197 -9.090 11.805 1.00 92.00 90 ILE A N 1
ATOM 703 C CA . ILE A 1 90 ? -2.013 -9.492 13.208 1.00 92.00 90 ILE A CA 1
ATOM 704 C C . ILE A 1 90 ? -2.033 -8.263 14.125 1.00 92.00 90 ILE A C 1
ATOM 706 O O . ILE A 1 90 ? -2.717 -8.277 15.153 1.00 92.00 90 ILE A O 1
ATOM 710 N N . LEU A 1 91 ? -1.335 -7.190 13.742 1.00 92.44 91 LEU A N 1
ATOM 711 C CA . LEU A 1 91 ? -1.308 -5.939 14.501 1.00 92.44 91 LEU A CA 1
ATOM 712 C C . LEU A 1 91 ? -2.697 -5.304 14.599 1.00 92.44 91 LEU A C 1
ATOM 714 O O . LEU A 1 91 ? -3.122 -4.958 15.699 1.00 92.44 91 LEU A O 1
ATOM 718 N N . ILE A 1 92 ? -3.435 -5.214 13.489 1.00 91.25 92 ILE A N 1
ATOM 719 C CA . ILE A 1 92 ? -4.799 -4.665 13.473 1.00 91.25 92 ILE A CA 1
ATOM 720 C C . ILE A 1 92 ? -5.706 -5.466 14.412 1.00 91.25 92 ILE A C 1
ATOM 722 O O . ILE A 1 92 ? -6.383 -4.884 15.258 1.00 91.25 92 ILE A O 1
ATOM 726 N N . VAL A 1 93 ? -5.691 -6.800 14.314 1.00 87.06 93 VAL A N 1
ATOM 727 C CA . VAL A 1 93 ? -6.496 -7.677 15.182 1.00 87.06 93 VAL A CA 1
ATOM 728 C C . VAL A 1 93 ? -6.164 -7.443 16.655 1.00 87.06 93 VAL A C 1
ATOM 730 O O . VAL A 1 93 ? -7.075 -7.359 17.482 1.00 87.06 93 VAL A O 1
ATOM 733 N N . ASN A 1 94 ? -4.878 -7.346 16.995 1.00 90.00 94 ASN A N 1
ATOM 734 C CA . ASN A 1 94 ? -4.448 -7.146 18.373 1.00 90.00 94 ASN A CA 1
ATOM 735 C C . ASN A 1 94 ? -4.888 -5.777 18.908 1.00 90.00 94 ASN A C 1
ATOM 737 O O . ASN A 1 94 ? -5.503 -5.695 19.970 1.00 90.00 94 ASN A O 1
ATOM 741 N N . THR A 1 95 ? -4.652 -4.713 18.143 1.00 90.38 95 THR A N 1
ATOM 742 C CA . THR A 1 95 ? -5.034 -3.348 18.519 1.00 90.38 95 THR A CA 1
ATOM 743 C C . THR A 1 95 ? -6.542 -3.224 18.714 1.00 90.38 95 THR A C 1
ATOM 745 O O . THR A 1 95 ? -6.996 -2.715 19.739 1.00 90.38 95 THR A O 1
ATOM 748 N N . VAL A 1 96 ? -7.335 -3.758 17.781 1.00 88.94 96 VAL A N 1
ATOM 749 C CA . VAL A 1 96 ? -8.801 -3.743 17.877 1.00 88.94 96 VAL A CA 1
ATOM 750 C C . VAL A 1 96 ? -9.280 -4.530 19.097 1.00 88.94 96 VAL A C 1
ATOM 752 O O . VAL A 1 96 ? -10.179 -4.077 19.804 1.00 88.94 96 VAL A O 1
ATOM 755 N N . ARG A 1 97 ? -8.658 -5.676 19.407 1.00 86.31 97 ARG A N 1
ATOM 756 C CA . ARG A 1 97 ? -8.993 -6.469 20.600 1.00 86.31 97 ARG A CA 1
ATOM 757 C C . ARG A 1 97 ? -8.723 -5.700 21.891 1.00 86.31 97 ARG A C 1
ATOM 759 O O . ARG A 1 97 ? -9.575 -5.693 22.777 1.00 86.31 97 ARG A O 1
ATOM 766 N N . VAL A 1 98 ? -7.556 -5.067 22.002 1.00 89.44 98 VAL A N 1
ATOM 767 C CA . VAL A 1 98 ? -7.185 -4.274 23.182 1.00 89.44 98 VAL A CA 1
ATOM 768 C C . VAL A 1 98 ? -8.135 -3.083 23.347 1.00 89.44 98 VAL A C 1
ATOM 770 O O . VAL A 1 98 ? -8.647 -2.859 24.446 1.00 89.44 98 VAL A O 1
ATOM 773 N N . SER A 1 99 ? -8.447 -2.375 22.255 1.00 88.69 99 SER A N 1
ATOM 774 C CA . SER A 1 99 ? -9.403 -1.258 22.258 1.00 88.69 99 SER A CA 1
ATOM 775 C C . SER A 1 99 ? -10.802 -1.709 22.707 1.00 88.69 99 SER A C 1
ATOM 777 O O . SER A 1 99 ? -11.393 -1.119 23.616 1.00 88.69 99 SER A O 1
ATOM 779 N N . ALA A 1 100 ? -11.303 -2.823 22.161 1.00 85.94 100 ALA A N 1
ATOM 780 C CA . ALA A 1 100 ? -12.602 -3.385 22.530 1.00 85.94 100 ALA A CA 1
ATOM 781 C C . ALA A 1 100 ? -12.662 -3.829 24.001 1.00 85.94 100 ALA A C 1
ATOM 783 O O . ALA A 1 100 ? -13.666 -3.598 24.675 1.00 85.94 100 ALA A O 1
ATOM 784 N N . PHE A 1 101 ? -11.585 -4.423 24.528 1.00 86.75 101 PHE A N 1
ATOM 785 C CA . PHE A 1 101 ? -11.512 -4.813 25.937 1.00 86.75 101 PHE A CA 1
ATOM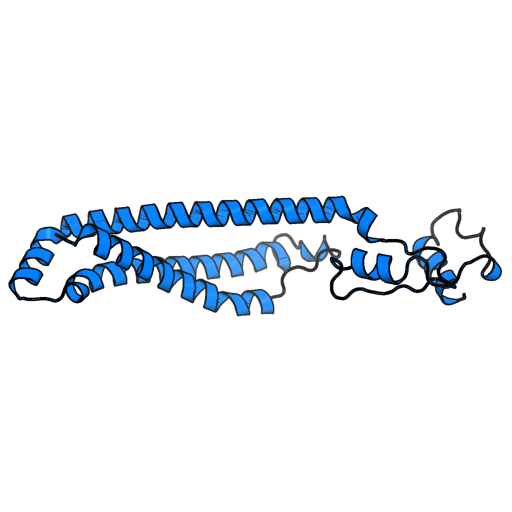 786 C C . PHE A 1 101 ? -11.569 -3.601 26.876 1.00 86.75 101 PHE A C 1
ATOM 788 O O . PHE A 1 101 ? -12.291 -3.635 27.875 1.00 86.75 101 PHE A O 1
ATOM 795 N N . SER A 1 102 ? -10.867 -2.516 26.533 1.00 88.88 102 SER A N 1
ATOM 796 C CA . SER A 1 102 ? -10.903 -1.263 27.297 1.00 88.88 102 SER A CA 1
ATOM 797 C C . SER A 1 102 ? -12.321 -0.673 27.358 1.00 88.88 102 SER A C 1
ATOM 799 O O . SER A 1 102 ? -12.789 -0.262 28.420 1.00 88.88 102 SER A O 1
ATOM 801 N N . ARG A 1 103 ? -13.075 -0.752 26.251 1.00 89.06 103 ARG A N 1
ATOM 802 C CA . ARG A 1 103 ? -14.453 -0.231 26.134 1.00 89.06 103 ARG A CA 1
ATOM 803 C C . ARG A 1 103 ? -15.550 -1.269 26.415 1.00 89.06 103 ARG A C 1
ATOM 805 O O . ARG A 1 103 ? -16.712 -1.092 26.040 1.00 89.06 103 ARG A O 1
ATOM 812 N N . ARG A 1 104 ? -15.231 -2.365 27.113 1.00 86.81 104 ARG A N 1
ATOM 813 C CA . ARG A 1 104 ? -16.188 -3.462 27.377 1.00 86.81 104 ARG A CA 1
ATOM 814 C C . ARG A 1 104 ? -17.441 -3.036 28.157 1.00 86.81 104 ARG A C 1
ATOM 816 O O . ARG A 1 104 ? -18.510 -3.597 27.956 1.00 86.81 104 ARG A O 1
ATOM 823 N N . ARG A 1 105 ? -17.325 -2.046 29.055 1.00 89.00 105 ARG A N 1
ATOM 824 C CA . ARG A 1 105 ? -18.475 -1.533 29.826 1.00 89.00 105 ARG A CA 1
ATOM 825 C C . ARG A 1 105 ? -19.440 -0.761 28.928 1.00 89.00 105 ARG A C 1
ATOM 827 O O . ARG A 1 105 ? -20.637 -1.013 28.976 1.00 89.00 105 ARG A O 1
ATOM 834 N N . GLU A 1 106 ? -18.916 0.117 28.077 1.00 88.12 106 GLU A N 1
ATOM 835 C CA . GLU A 1 106 ? -19.709 0.895 27.118 1.00 88.12 106 GLU A CA 1
ATOM 836 C C . GLU A 1 106 ? -20.412 -0.014 26.113 1.00 88.12 106 GLU A C 1
ATOM 838 O O . GLU A 1 106 ? -21.612 0.113 25.885 1.00 88.12 106 GLU A O 1
ATOM 843 N N . THR A 1 107 ? -19.686 -0.988 25.557 1.00 86.94 107 THR A N 1
ATOM 844 C CA . THR A 1 107 ? -20.277 -1.977 24.644 1.00 86.94 107 THR A CA 1
ATOM 845 C C . THR A 1 107 ? -21.332 -2.845 25.336 1.00 86.94 107 THR A C 1
ATOM 847 O O . THR A 1 107 ? -22.342 -3.172 24.715 1.00 86.94 107 THR A O 1
ATOM 850 N N . GLY A 1 108 ? -21.165 -3.155 26.627 1.00 86.00 108 GLY A N 1
ATOM 851 C CA . GLY A 1 108 ? -22.190 -3.803 27.448 1.00 86.00 108 GLY A CA 1
ATOM 852 C C . GLY A 1 108 ? -23.464 -2.964 27.588 1.00 86.00 108 GLY A C 1
ATOM 853 O O . GLY A 1 108 ? -24.555 -3.480 27.368 1.00 86.00 108 GLY A O 1
ATOM 854 N N . ILE A 1 109 ? -23.335 -1.662 27.865 1.00 90.44 109 ILE A N 1
ATOM 855 C CA . ILE A 1 109 ? -24.478 -0.734 27.938 1.00 90.44 109 ILE A CA 1
ATOM 856 C C . ILE A 1 109 ? -25.179 -0.630 26.577 1.00 90.44 109 ILE A C 1
ATOM 858 O O . ILE A 1 109 ? -26.401 -0.739 26.511 1.00 90.44 109 ILE A O 1
ATOM 862 N N . MET A 1 110 ? -24.421 -0.503 25.481 1.00 90.19 110 MET A N 1
ATOM 863 C CA . MET A 1 110 ? -24.973 -0.484 24.120 1.00 90.19 110 MET A CA 1
ATOM 864 C C . MET A 1 110 ? -25.765 -1.760 23.796 1.00 90.19 110 MET A C 1
ATOM 866 O O . MET A 1 110 ? -26.828 -1.687 23.181 1.00 90.19 110 MET A O 1
ATOM 870 N N . ARG A 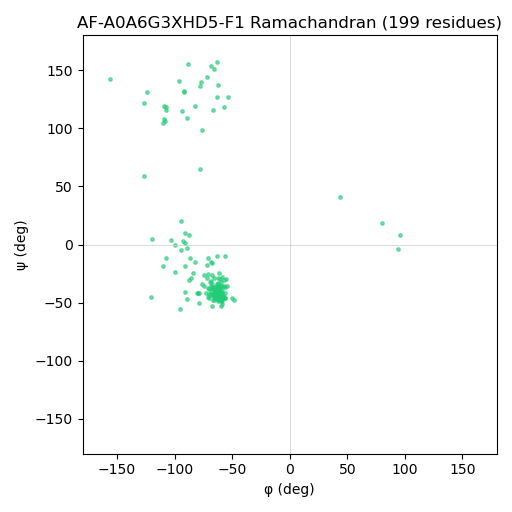1 111 ? -25.293 -2.933 24.241 1.00 88.44 111 ARG A N 1
ATOM 871 C CA . ARG A 1 111 ? -26.041 -4.193 24.089 1.00 88.44 111 ARG A CA 1
ATOM 872 C C . ARG A 1 111 ? -27.346 -4.192 24.891 1.00 88.44 111 ARG A C 1
ATOM 874 O O . ARG A 1 111 ? -28.354 -4.662 24.376 1.00 88.44 111 ARG A O 1
ATOM 881 N N . LEU A 1 112 ? -27.350 -3.646 26.110 1.00 91.62 112 LEU A N 1
ATOM 882 C CA . LEU A 1 112 ? -28.542 -3.590 26.971 1.00 91.62 112 LEU A CA 1
ATOM 883 C C . LEU A 1 112 ? -29.658 -2.703 26.402 1.00 91.62 112 LEU A C 1
ATOM 885 O O . LEU A 1 112 ? -30.830 -2.985 26.629 1.00 91.62 112 LEU A O 1
ATOM 889 N N . VAL A 1 113 ? -29.309 -1.675 25.627 1.00 90.56 113 VAL A N 1
ATOM 890 C CA . VAL A 1 113 ? -30.284 -0.815 24.930 1.00 90.56 113 VAL A CA 1
ATOM 891 C C . VAL A 1 113 ? -30.695 -1.352 23.549 1.00 90.56 113 VAL A C 1
ATOM 893 O O . VAL A 1 113 ? -31.372 -0.659 22.797 1.00 90.56 113 VAL A O 1
ATOM 896 N N . GLY A 1 114 ? -30.294 -2.580 23.192 1.00 88.62 114 GLY A N 1
ATOM 897 C CA . GLY A 1 114 ? -30.681 -3.235 21.938 1.00 88.62 114 GLY A CA 1
ATOM 898 C C . GLY A 1 114 ? -29.892 -2.791 20.702 1.00 88.62 114 GLY A C 1
ATOM 899 O O . GLY A 1 114 ? -30.351 -3.003 19.579 1.00 88.62 114 GLY A O 1
ATOM 900 N N . ALA A 1 115 ? -28.712 -2.178 20.866 1.00 89.88 115 ALA A N 1
ATOM 901 C CA . ALA A 1 115 ? -27.898 -1.768 19.725 1.00 89.88 115 ALA A CA 1
ATOM 902 C C . ALA A 1 115 ? -27.458 -2.978 18.883 1.00 89.88 115 ALA A C 1
ATOM 904 O O . ALA A 1 115 ? -27.028 -4.012 19.402 1.00 89.88 115 ALA A O 1
ATOM 905 N N . SER A 1 116 ? -27.526 -2.833 17.557 1.00 87.88 116 SER A N 1
ATOM 906 C CA . SER A 1 116 ? -27.115 -3.890 16.634 1.00 87.88 116 SER A CA 1
ATOM 907 C C . SER A 1 116 ? -25.606 -4.150 16.718 1.00 87.88 116 SER A C 1
ATOM 909 O O . SER A 1 116 ? -24.804 -3.251 16.986 1.00 87.88 116 SER A O 1
ATOM 911 N N . GLY A 1 117 ? -25.186 -5.386 16.431 1.00 84.19 117 GLY A N 1
ATOM 912 C CA . GLY A 1 117 ? -23.769 -5.760 16.471 1.00 84.19 117 GLY A CA 1
ATOM 913 C C . GLY A 1 117 ? -22.884 -4.905 15.557 1.00 84.19 117 GLY A C 1
ATOM 914 O O . GLY A 1 117 ? -21.731 -4.661 15.899 1.00 84.19 117 GLY A O 1
ATOM 915 N N . PHE A 1 118 ? -23.416 -4.414 14.432 1.00 85.75 118 PHE A N 1
ATOM 916 C CA . PHE A 1 118 ? -22.700 -3.494 13.544 1.00 85.75 118 PHE A CA 1
ATOM 917 C C . PHE A 1 118 ? -22.525 -2.108 14.172 1.00 85.75 118 PHE A C 1
ATOM 919 O O . PHE A 1 118 ? -21.447 -1.536 14.059 1.00 85.75 118 PHE A O 1
ATOM 926 N N . TYR A 1 119 ? -23.530 -1.602 14.893 1.00 88.12 119 TYR A N 1
ATOM 927 C CA . TYR A 1 119 ? -23.447 -0.308 15.574 1.00 88.12 119 TYR A CA 1
ATOM 928 C C . TYR A 1 119 ? -22.348 -0.295 16.647 1.00 88.12 119 TYR A C 1
ATOM 930 O O . TYR A 1 119 ? -21.602 0.670 16.769 1.00 88.12 119 TYR A O 1
ATOM 938 N N . ILE A 1 120 ? -22.177 -1.415 17.357 1.00 87.75 120 ILE A N 1
ATOM 939 C CA . ILE A 1 120 ? -21.101 -1.595 18.345 1.00 87.75 120 ILE A CA 1
ATOM 940 C C . ILE A 1 120 ? -19.720 -1.689 17.667 1.00 87.75 120 ILE A C 1
ATOM 942 O O . ILE A 1 120 ? -18.718 -1.269 18.239 1.00 87.75 120 ILE A O 1
ATOM 946 N N . GLN A 1 121 ? -19.648 -2.240 16.451 1.00 88.50 121 GLN A N 1
ATOM 947 C CA . GLN A 1 121 ? -18.394 -2.455 15.711 1.00 88.50 121 GLN A CA 1
ATOM 948 C C . GLN A 1 121 ? -17.943 -1.237 14.897 1.00 88.50 121 GLN A C 1
ATOM 950 O O . GLN A 1 121 ? -16.744 -1.053 14.695 1.00 88.50 121 GLN A O 1
ATOM 955 N N . ALA A 1 122 ? -18.884 -0.406 14.446 1.00 91.31 122 ALA A N 1
ATOM 956 C CA . ALA A 1 122 ? -18.642 0.776 13.629 1.00 91.31 122 ALA A CA 1
ATOM 957 C C . ALA A 1 122 ? -17.526 1.704 14.155 1.00 91.31 122 ALA A C 1
ATOM 959 O O . ALA A 1 122 ? -16.649 2.032 13.354 1.00 91.31 122 ALA A O 1
ATOM 960 N N . PRO A 1 123 ? -17.468 2.093 15.450 1.00 91.19 123 PRO A N 1
ATOM 961 C CA . PRO A 1 123 ? -16.406 2.985 15.928 1.00 91.19 123 PRO A CA 1
ATOM 962 C C . PRO A 1 123 ? -15.005 2.383 15.753 1.00 91.19 123 PRO A C 1
ATOM 964 O O . PRO A 1 123 ? -14.090 3.074 15.319 1.00 91.19 123 PRO A O 1
ATOM 967 N N . PHE A 1 124 ? -14.843 1.082 15.996 1.00 90.44 124 PHE A N 1
ATOM 968 C CA . PHE A 1 124 ? -13.556 0.396 15.843 1.00 90.44 124 PHE A CA 1
ATOM 969 C C . PHE A 1 124 ? -13.144 0.243 14.372 1.00 90.44 124 PHE A C 1
ATOM 971 O O . PHE A 1 124 ? -11.966 0.362 14.038 1.00 90.44 124 PHE A O 1
ATOM 978 N N . ILE A 1 125 ? -14.108 -0.012 13.481 1.00 92.62 125 ILE A N 1
ATOM 979 C CA . ILE A 1 125 ? -13.861 -0.080 12.033 1.00 92.62 125 ILE A CA 1
ATOM 980 C C . ILE A 1 125 ? -13.431 1.296 11.513 1.00 92.62 125 ILE A C 1
ATOM 982 O O . ILE A 1 125 ? -12.497 1.378 10.720 1.00 92.62 125 ILE A O 1
ATOM 986 N N . MET A 1 126 ? -14.067 2.369 11.991 1.00 93.81 126 MET A N 1
ATOM 987 C CA . MET A 1 126 ? -13.703 3.745 11.646 1.00 93.81 126 MET A CA 1
ATOM 988 C C . MET A 1 126 ? -12.308 4.117 12.157 1.00 93.81 126 MET A C 1
ATOM 990 O O . ME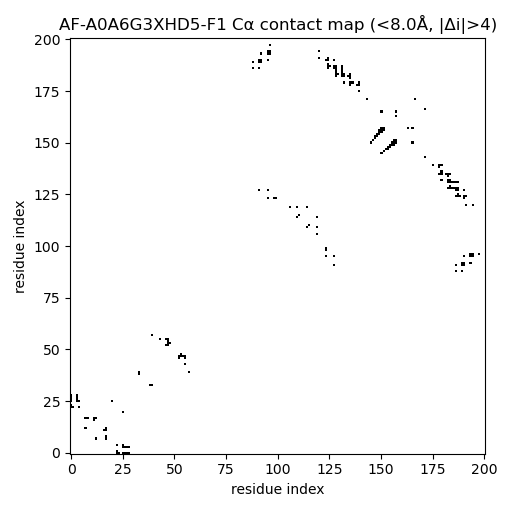T A 1 126 ? -11.532 4.689 11.398 1.00 93.81 126 MET A O 1
ATOM 994 N N . GLU A 1 127 ? -11.950 3.749 13.393 1.00 92.69 127 GLU A N 1
ATOM 995 C CA . GLU A 1 127 ? -10.589 3.943 13.920 1.00 92.69 127 GLU A CA 1
ATOM 996 C C . GLU A 1 127 ? -9.540 3.264 13.020 1.00 92.69 127 GLU A C 1
ATOM 998 O O . GLU A 1 127 ? -8.549 3.890 12.637 1.00 92.69 127 GLU A O 1
ATOM 1003 N N . ALA A 1 128 ? -9.785 2.013 12.613 1.00 93.19 128 ALA A N 1
ATOM 1004 C CA . ALA A 1 128 ? -8.890 1.280 11.717 1.00 93.19 128 ALA A CA 1
ATOM 1005 C C . ALA A 1 128 ? -8.820 1.898 10.310 1.00 93.19 128 ALA A C 1
ATOM 1007 O O . ALA A 1 128 ? -7.732 2.018 9.748 1.00 93.19 128 ALA A O 1
ATOM 1008 N N . ALA A 1 129 ? -9.959 2.313 9.750 1.00 94.69 129 ALA A N 1
ATOM 1009 C CA . ALA A 1 129 ? -10.035 2.949 8.438 1.00 94.69 129 ALA A CA 1
ATOM 1010 C C . ALA A 1 129 ? -9.267 4.278 8.406 1.00 94.69 129 ALA A C 1
ATOM 1012 O O . ALA A 1 129 ? -8.491 4.521 7.486 1.00 94.69 129 ALA A O 1
ATOM 1013 N N . VAL A 1 130 ? -9.434 5.123 9.429 1.00 95.25 130 VAL A N 1
ATOM 1014 C CA . VAL A 1 130 ? -8.739 6.414 9.536 1.00 95.25 130 VAL A CA 1
ATOM 1015 C C . VAL A 1 130 ? -7.236 6.212 9.715 1.00 95.25 130 VAL A C 1
ATOM 1017 O O . VAL A 1 130 ? -6.453 6.854 9.017 1.00 95.25 130 VAL A O 1
ATOM 1020 N N . ALA A 1 131 ? -6.816 5.287 10.585 1.00 93.88 131 ALA A N 1
ATOM 1021 C CA . ALA A 1 131 ? -5.401 4.944 10.735 1.00 93.88 131 ALA A CA 1
ATOM 1022 C C . ALA A 1 131 ? -4.795 4.444 9.411 1.00 93.88 131 ALA A C 1
ATOM 1024 O O . ALA A 1 131 ? -3.697 4.850 9.026 1.00 93.88 131 ALA A O 1
ATOM 1025 N N . GLY A 1 132 ? -5.544 3.613 8.683 1.00 94.50 132 GLY A N 1
ATOM 1026 C CA . GLY A 1 132 ? -5.191 3.133 7.353 1.00 94.50 132 GLY A CA 1
ATOM 1027 C C . GLY A 1 132 ? -5.068 4.238 6.308 1.00 94.50 132 GLY A C 1
ATOM 1028 O O . GLY A 1 132 ? -4.099 4.269 5.551 1.00 94.50 132 GLY A O 1
ATOM 1029 N N . LEU A 1 133 ? -6.007 5.186 6.300 1.00 96.06 133 LEU A N 1
ATOM 1030 C CA . LEU A 1 133 ? -5.991 6.336 5.400 1.00 96.06 133 LEU A CA 1
ATOM 1031 C C . LEU A 1 133 ? -4.771 7.226 5.648 1.00 96.06 133 LEU A C 1
ATOM 1033 O O . LEU A 1 133 ? -4.103 7.613 4.694 1.00 96.06 133 LEU A O 1
ATOM 1037 N N . ILE A 1 134 ? -4.444 7.508 6.912 1.00 96.38 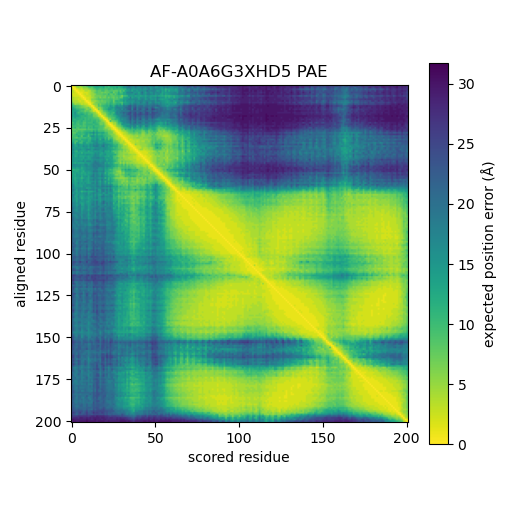134 ILE A N 1
ATOM 1038 C CA . ILE A 1 134 ? -3.239 8.266 7.279 1.00 96.38 134 ILE A CA 1
ATOM 1039 C C . ILE A 1 134 ? -1.987 7.535 6.776 1.00 96.38 134 ILE A C 1
ATOM 1041 O O . ILE A 1 134 ? -1.128 8.149 6.143 1.00 96.38 134 ILE A O 1
ATOM 1045 N N . GLY A 1 135 ? -1.910 6.217 6.986 1.00 95.06 135 GLY A N 1
ATOM 1046 C CA . GLY A 1 135 ? -0.832 5.387 6.446 1.00 95.06 135 GLY A CA 1
ATOM 1047 C C . GLY A 1 135 ? -0.755 5.431 4.916 1.00 95.06 135 GLY A C 1
ATOM 1048 O O . GLY A 1 135 ? 0.333 5.559 4.362 1.00 95.06 135 GLY A O 1
ATOM 1049 N N . GLY A 1 136 ? -1.899 5.396 4.230 1.00 95.50 136 GLY A N 1
ATOM 1050 C CA . GLY A 1 136 ? -1.993 5.514 2.775 1.00 95.50 136 GLY A CA 1
ATOM 1051 C C . GLY A 1 136 ? -1.499 6.865 2.259 1.00 95.50 136 GLY A C 1
ATOM 1052 O O . GLY A 1 136 ? -0.720 6.907 1.311 1.00 95.50 136 GLY A O 1
ATOM 1053 N N . VAL A 1 137 ? -1.882 7.968 2.908 1.00 96.31 137 VAL A N 1
ATOM 1054 C CA . VAL A 1 137 ? -1.404 9.318 2.563 1.00 96.31 137 VAL A CA 1
ATOM 1055 C C . VAL A 1 137 ? 0.108 9.428 2.758 1.00 96.31 137 VAL A C 1
ATOM 1057 O O . VAL A 1 137 ? 0.803 9.937 1.878 1.00 96.31 137 VAL A O 1
ATOM 1060 N N . LEU A 1 138 ? 0.637 8.902 3.867 1.00 96.31 138 LEU A N 1
ATOM 1061 C CA . LEU A 1 138 ? 2.079 8.858 4.115 1.00 96.31 138 LEU A CA 1
ATOM 1062 C C . LEU A 1 138 ? 2.812 8.009 3.069 1.00 96.31 138 LEU A C 1
ATOM 1064 O O . LEU A 1 138 ? 3.851 8.430 2.566 1.00 96.31 138 LEU A O 1
ATOM 1068 N N . ALA A 1 139 ? 2.258 6.856 2.688 1.00 94.75 139 ALA A N 1
ATOM 1069 C CA . ALA A 1 139 ? 2.817 6.011 1.637 1.00 94.75 139 ALA A CA 1
ATOM 1070 C C . ALA A 1 139 ? 2.835 6.729 0.278 1.00 94.75 139 ALA A C 1
ATOM 1072 O O . ALA A 1 139 ? 3.843 6.689 -0.424 1.00 94.75 139 ALA A O 1
ATOM 1073 N N . CYS A 1 140 ? 1.761 7.440 -0.077 1.00 94.56 140 CYS A N 1
ATOM 1074 C CA . CYS A 1 140 ? 1.700 8.266 -1.282 1.00 94.56 140 CYS A CA 1
ATOM 1075 C C . CYS A 1 140 ? 2.761 9.375 -1.277 1.00 94.56 140 CYS A C 1
ATOM 1077 O O . CYS A 1 140 ? 3.454 9.561 -2.277 1.00 94.56 140 CYS A O 1
ATOM 1079 N N . ALA A 1 141 ? 2.927 10.074 -0.152 1.00 94.00 141 ALA A N 1
ATOM 1080 C CA . ALA A 1 141 ? 3.952 11.102 0.001 1.00 94.00 141 ALA A CA 1
ATOM 1081 C C . ALA A 1 141 ? 5.370 10.519 -0.122 1.00 94.00 141 ALA A C 1
ATOM 1083 O O . ALA A 1 141 ? 6.202 11.079 -0.834 1.00 94.00 141 ALA A O 1
ATOM 1084 N N . MET A 1 142 ? 5.633 9.367 0.505 1.00 92.88 142 MET A N 1
ATOM 1085 C CA . MET A 1 142 ? 6.911 8.658 0.379 1.00 92.88 142 MET A CA 1
ATOM 1086 C C . MET A 1 142 ? 7.175 8.184 -1.049 1.00 92.88 142 MET A C 1
ATOM 1088 O O . MET A 1 142 ? 8.310 8.256 -1.506 1.00 92.88 142 MET A O 1
ATOM 1092 N N . LEU A 1 143 ? 6.152 7.731 -1.774 1.00 91.62 143 LEU A N 1
ATOM 1093 C CA . LEU A 1 143 ? 6.292 7.286 -3.159 1.00 91.62 143 LEU A CA 1
ATOM 1094 C C . LEU A 1 143 ? 6.645 8.466 -4.077 1.00 91.62 143 LEU A C 1
ATOM 1096 O O . LEU A 1 143 ? 7.603 8.381 -4.845 1.00 91.62 143 LEU A O 1
ATOM 1100 N N . LEU A 1 144 ? 5.929 9.588 -3.955 1.00 90.75 144 LEU A N 1
ATOM 1101 C CA . LEU A 1 144 ? 6.210 10.813 -4.712 1.00 90.75 144 LEU A CA 1
ATOM 1102 C C . LEU A 1 144 ? 7.598 11.382 -4.387 1.00 90.75 144 LEU A C 1
ATOM 1104 O O . LEU A 1 144 ? 8.378 11.661 -5.298 1.00 90.75 144 LEU A O 1
ATOM 1108 N N . GLY A 1 145 ? 7.922 11.510 -3.098 1.00 89.00 145 GLY A N 1
ATOM 1109 C CA . GLY A 1 145 ? 9.214 12.015 -2.637 1.00 89.00 145 GLY A CA 1
ATOM 1110 C C . GLY A 1 145 ? 10.370 11.089 -3.008 1.00 89.00 145 GLY A C 1
ATOM 1111 O O . GLY A 1 145 ? 11.402 11.554 -3.481 1.00 89.00 145 GLY A O 1
ATOM 1112 N N . GLY A 1 146 ? 10.179 9.776 -2.872 1.00 86.81 146 GLY A N 1
ATOM 1113 C CA . GLY A 1 146 ? 11.155 8.761 -3.255 1.00 86.81 146 GLY A CA 1
ATOM 1114 C C . GLY A 1 146 ? 11.434 8.778 -4.753 1.00 86.81 146 GLY A C 1
ATOM 1115 O O . GLY A 1 146 ? 12.595 8.780 -5.150 1.00 86.81 146 GLY A O 1
ATOM 1116 N N . ARG A 1 147 ? 10.395 8.879 -5.592 1.00 84.81 147 ARG A N 1
ATOM 1117 C CA . ARG A 1 147 ? 10.562 9.040 -7.042 1.00 84.81 147 ARG A CA 1
ATOM 1118 C C . ARG A 1 147 ? 11.350 10.308 -7.375 1.00 84.81 147 ARG A C 1
ATOM 1120 O O . ARG A 1 147 ? 12.346 10.220 -8.085 1.00 84.81 147 ARG A O 1
ATOM 1127 N N . TYR A 1 148 ? 10.932 11.462 -6.860 1.00 85.06 148 TYR A N 1
ATOM 1128 C CA . TYR A 1 148 ? 11.608 12.729 -7.140 1.00 85.06 148 TYR A CA 1
ATOM 1129 C C . TYR A 1 148 ? 13.079 12.710 -6.691 1.00 85.06 148 TYR A C 1
ATOM 1131 O O . TYR A 1 148 ? 13.969 13.101 -7.441 1.00 85.06 148 TYR A O 1
ATOM 1139 N N . PHE A 1 149 ? 13.356 12.201 -5.488 1.00 84.31 149 PHE A N 1
ATOM 1140 C CA . PHE A 1 149 ? 14.706 12.180 -4.929 1.00 84.31 149 PHE A CA 1
ATOM 1141 C C . PHE A 1 149 ? 15.621 11.149 -5.605 1.00 84.31 149 PHE A C 1
ATOM 1143 O O . PHE A 1 149 ? 16.781 11.442 -5.878 1.00 84.31 149 PHE A O 1
ATOM 1150 N N . LEU A 1 150 ? 15.128 9.946 -5.902 1.00 79.19 150 LEU A N 1
ATOM 1151 C CA . LEU A 1 150 ? 15.954 8.884 -6.486 1.00 79.19 150 LEU A CA 1
ATOM 1152 C C . LEU A 1 150 ? 16.154 9.065 -7.995 1.00 79.19 150 LEU A C 1
ATOM 1154 O O . LEU A 1 150 ? 17.258 8.845 -8.491 1.00 79.19 150 LEU A O 1
ATOM 1158 N N . ILE A 1 151 ? 15.099 9.447 -8.720 1.00 75.12 151 ILE A N 1
ATOM 1159 C CA . ILE A 1 151 ? 15.087 9.426 -10.188 1.00 75.12 151 ILE A CA 1
ATOM 1160 C C . ILE A 1 151 ? 15.464 10.795 -10.759 1.00 75.12 151 ILE A C 1
ATOM 1162 O O . ILE A 1 151 ? 16.426 10.870 -11.522 1.00 75.12 151 ILE A O 1
ATOM 1166 N N . ASP A 1 152 ? 14.753 11.856 -10.363 1.00 70.06 152 ASP A N 1
ATOM 1167 C CA . ASP A 1 152 ? 14.822 13.155 -11.050 1.00 70.06 152 ASP A CA 1
ATOM 1168 C C . ASP A 1 152 ? 15.888 14.104 -10.467 1.00 70.06 152 ASP A C 1
ATOM 1170 O O . ASP A 1 152 ? 16.549 14.807 -11.223 1.00 70.06 152 ASP A O 1
ATOM 1174 N N . GLY A 1 153 ? 16.045 14.169 -9.137 1.00 62.50 153 GLY A N 1
ATOM 1175 C CA . GLY A 1 153 ? 16.781 15.270 -8.493 1.00 62.50 153 GLY A CA 1
ATOM 1176 C C . GLY A 1 153 ? 18.007 14.891 -7.657 1.00 62.50 153 GLY A C 1
ATOM 1177 O O . GLY A 1 153 ? 19.033 15.557 -7.744 1.00 62.50 153 GLY A O 1
ATOM 1178 N N . GLY A 1 154 ? 17.918 13.867 -6.804 1.00 59.69 154 GLY A N 1
ATOM 1179 C CA . GLY A 1 154 ? 18.943 13.593 -5.783 1.00 59.69 154 GLY A CA 1
ATOM 1180 C C . GLY A 1 154 ? 20.069 12.678 -6.257 1.00 59.69 154 GLY A C 1
ATOM 1181 O O . GLY A 1 154 ? 21.240 12.973 -6.033 1.00 59.69 154 GLY A O 1
ATOM 1182 N N . LEU A 1 155 ? 19.726 11.570 -6.917 1.00 60.38 155 LEU A N 1
ATOM 1183 C CA . LEU A 1 155 ? 20.704 10.588 -7.403 1.00 60.38 155 LEU A CA 1
ATOM 1184 C C . LEU A 1 155 ? 20.891 10.605 -8.931 1.00 60.38 155 LEU A C 1
ATOM 1186 O O . LEU A 1 155 ? 21.824 9.967 -9.425 1.00 60.38 155 LEU A O 1
ATOM 1190 N N . ALA A 1 156 ? 20.008 11.311 -9.655 1.00 65.62 156 ALA A N 1
ATOM 1191 C CA . ALA A 1 156 ? 19.960 11.402 -11.120 1.00 65.62 156 ALA A CA 1
ATOM 1192 C C . ALA A 1 156 ? 20.157 10.038 -11.811 1.00 65.62 156 ALA A C 1
ATOM 1194 O O . ALA A 1 156 ? 20.878 9.907 -12.802 1.00 65.62 156 ALA A O 1
ATOM 1195 N N . LEU A 1 157 ? 19.538 8.982 -11.263 1.00 65.31 157 LEU A N 1
ATOM 1196 C CA . LEU A 1 157 ? 19.685 7.615 -11.779 1.00 65.31 157 LEU A CA 1
ATOM 1197 C C . LEU A 1 157 ? 19.235 7.504 -13.237 1.00 65.31 157 LEU A C 1
ATOM 1199 O O . LEU A 1 157 ? 19.778 6.685 -13.973 1.00 65.31 157 LEU A O 1
ATOM 1203 N N . GLN A 1 158 ? 18.302 8.358 -13.661 1.00 62.91 158 GLN A N 1
ATOM 1204 C CA . GLN A 1 158 ? 17.859 8.439 -15.046 1.00 62.91 158 GLN A CA 1
ATOM 1205 C C . GLN A 1 158 ? 18.986 8.858 -16.006 1.00 62.91 158 GLN A C 1
ATOM 1207 O O . GLN A 1 158 ? 19.072 8.318 -17.104 1.00 62.91 158 GLN A O 1
ATOM 1212 N N . GLU A 1 159 ? 19.886 9.755 -15.592 1.00 62.66 159 GLU A N 1
ATOM 1213 C CA . GLU A 1 159 ? 21.023 10.182 -16.420 1.00 62.66 159 GLU A CA 1
ATOM 1214 C C . GLU A 1 159 ? 22.128 9.120 -16.467 1.00 62.66 159 GLU A C 1
ATOM 1216 O O . GLU A 1 159 ? 22.788 8.940 -17.490 1.00 62.66 159 GLU A O 1
ATOM 1221 N N . LYS A 1 160 ? 22.319 8.379 -15.368 1.00 60.75 160 LYS A N 1
ATOM 1222 C CA . LYS A 1 160 ? 23.377 7.362 -15.258 1.00 60.75 160 LYS A CA 1
ATOM 1223 C C . LYS A 1 160 ? 22.996 6.005 -15.847 1.00 60.75 160 LYS A C 1
ATOM 1225 O O . LYS A 1 160 ? 23.882 5.233 -16.203 1.00 60.75 160 LYS A O 1
ATOM 1230 N N . LEU A 1 161 ? 21.704 5.694 -15.936 1.00 62.97 161 LEU A N 1
ATOM 1231 C CA . LEU A 1 161 ? 21.191 4.389 -16.358 1.00 62.97 161 LEU A CA 1
ATOM 1232 C C . LEU A 1 161 ? 20.195 4.537 -17.514 1.00 62.97 161 LEU A C 1
ATOM 1234 O O . LEU A 1 161 ? 19.061 4.077 -17.435 1.00 62.97 161 LEU A O 1
ATOM 1238 N N . ASN A 1 162 ? 20.650 5.126 -18.623 1.00 61.00 162 ASN A N 1
ATOM 1239 C CA . ASN A 1 162 ? 19.848 5.373 -19.835 1.00 61.00 162 ASN A CA 1
ATOM 1240 C C . ASN A 1 162 ? 19.340 4.081 -20.530 1.00 61.00 162 ASN A C 1
ATOM 1242 O O . ASN A 1 162 ? 18.515 4.122 -21.437 1.00 61.00 162 ASN A O 1
ATOM 1246 N N . LEU A 1 163 ? 19.836 2.914 -20.100 1.00 55.25 163 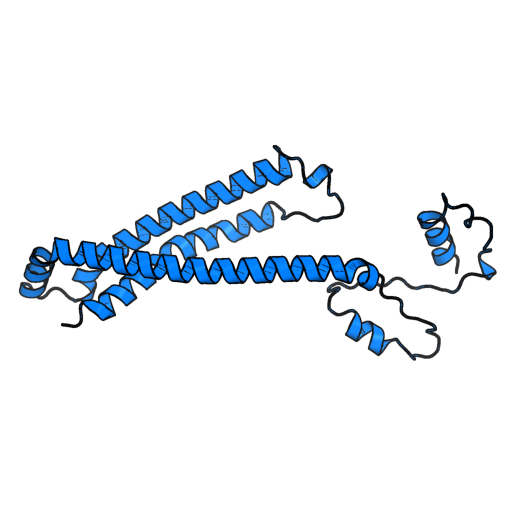LEU A N 1
ATOM 1247 C CA . LEU A 1 163 ? 19.379 1.586 -20.528 1.00 55.25 163 LEU A CA 1
ATOM 1248 C C . LEU A 1 163 ? 18.125 1.107 -19.771 1.00 55.25 163 LEU A C 1
ATOM 1250 O O . LEU A 1 163 ? 17.479 0.154 -20.204 1.00 55.25 163 LEU A O 1
ATOM 1254 N N . ILE A 1 164 ? 17.778 1.739 -18.645 1.00 63.41 164 ILE A N 1
ATOM 1255 C CA . ILE A 1 164 ? 16.640 1.363 -17.803 1.00 63.41 164 ILE A CA 1
ATOM 1256 C C . ILE A 1 164 ? 15.546 2.414 -17.971 1.00 63.41 164 ILE A C 1
ATOM 1258 O O . ILE A 1 164 ? 15.702 3.571 -17.589 1.00 63.41 164 ILE A O 1
ATOM 1262 N N . ASN A 1 165 ? 14.405 2.002 -18.524 1.00 65.25 165 ASN A N 1
ATOM 1263 C CA . ASN A 1 165 ? 13.234 2.866 -18.600 1.00 65.25 165 ASN A CA 1
ATOM 1264 C C . ASN A 1 165 ? 12.572 2.944 -17.216 1.00 65.25 165 ASN A C 1
ATOM 1266 O O . ASN A 1 165 ? 11.863 2.024 -16.799 1.00 65.25 165 ASN A O 1
ATOM 1270 N N . PHE A 1 166 ? 12.863 4.014 -16.476 1.00 69.88 166 PHE A N 1
ATOM 1271 C CA . PHE A 1 166 ? 12.279 4.254 -15.161 1.00 69.88 166 PHE A CA 1
ATOM 1272 C C . PHE A 1 166 ? 10.782 4.566 -15.258 1.00 69.88 166 PHE A C 1
ATOM 1274 O O . PHE A 1 166 ? 10.281 5.083 -16.254 1.00 69.88 166 PHE A O 1
ATOM 1281 N N . ILE A 1 167 ? 10.054 4.274 -14.179 1.00 71.69 167 ILE A N 1
ATOM 1282 C CA . ILE A 1 167 ? 8.616 4.531 -14.085 1.00 71.69 167 ILE A CA 1
ATOM 1283 C C . ILE A 1 167 ? 8.324 6.026 -14.315 1.00 71.69 167 ILE A C 1
ATOM 1285 O O . ILE A 1 167 ? 8.743 6.907 -13.551 1.00 71.69 167 ILE A O 1
ATOM 1289 N N . GLY A 1 168 ? 7.555 6.302 -15.370 1.00 78.62 168 GLY A N 1
ATOM 1290 C CA . GLY A 1 168 ? 7.069 7.640 -15.690 1.00 78.62 168 GLY A CA 1
ATOM 1291 C C . GLY A 1 168 ? 6.136 8.196 -14.612 1.00 78.62 168 GLY A C 1
ATOM 1292 O O . GLY A 1 168 ? 5.505 7.453 -13.857 1.00 78.62 168 GLY A O 1
ATOM 1293 N N . TRP A 1 169 ? 6.027 9.524 -14.551 1.00 80.44 169 TRP A N 1
ATOM 1294 C CA . TRP A 1 169 ? 5.111 10.211 -13.632 1.00 80.44 169 TRP A CA 1
ATOM 1295 C C . TRP A 1 169 ? 3.657 9.755 -13.804 1.00 80.44 169 TRP A C 1
ATOM 1297 O O . TRP A 1 169 ? 2.958 9.571 -12.812 1.00 80.44 169 TRP A O 1
ATOM 1307 N N . ASP A 1 170 ? 3.236 9.481 -15.040 1.00 84.31 170 ASP A N 1
ATOM 1308 C CA . ASP A 1 170 ? 1.895 8.976 -15.354 1.00 84.31 170 ASP A CA 1
ATOM 1309 C C . ASP A 1 170 ? 1.568 7.665 -14.618 1.00 84.31 170 ASP A C 1
ATOM 1311 O O . ASP A 1 170 ? 0.531 7.537 -13.960 1.00 84.31 170 ASP A O 1
ATOM 1315 N N . ALA A 1 171 ? 2.510 6.721 -14.626 1.00 84.38 171 ALA A N 1
ATOM 1316 C CA . ALA A 1 171 ? 2.339 5.436 -13.964 1.00 84.38 171 ALA A CA 1
ATOM 1317 C C . ALA A 1 171 ? 2.282 5.581 -12.435 1.00 84.38 171 ALA A C 1
ATOM 1319 O O . ALA A 1 171 ? 1.533 4.854 -11.786 1.00 84.38 171 ALA A O 1
ATOM 1320 N N . VAL A 1 172 ? 3.014 6.533 -11.848 1.00 85.69 172 VAL A N 1
ATOM 1321 C CA . VAL A 1 172 ? 2.907 6.832 -10.412 1.00 85.69 172 VAL A CA 1
ATOM 1322 C C . VAL A 1 172 ? 1.553 7.440 -10.074 1.00 85.69 172 VAL A C 1
ATOM 1324 O O . VAL A 1 172 ? 0.857 6.925 -9.197 1.00 85.69 172 VAL A O 1
ATOM 1327 N N . LEU A 1 173 ? 1.163 8.507 -10.773 1.00 88.31 173 LEU A N 1
ATOM 1328 C CA . LEU A 1 173 ? -0.067 9.238 -10.479 1.00 88.31 173 LEU A CA 1
ATOM 1329 C C . LEU A 1 173 ? -1.297 8.339 -10.632 1.00 88.31 173 LEU A C 1
ATOM 1331 O O . LEU A 1 173 ? -2.179 8.364 -9.776 1.00 88.31 173 LEU A O 1
ATOM 1335 N N . THR A 1 174 ? -1.310 7.470 -11.643 1.00 91.12 174 THR A N 1
ATOM 1336 C CA . THR A 1 174 ? -2.399 6.510 -11.870 1.00 91.12 174 THR A CA 1
ATOM 1337 C C . THR A 1 174 ? -2.562 5.507 -10.720 1.00 91.12 174 THR A C 1
ATOM 1339 O O . THR A 1 174 ? -3.667 5.026 -10.467 1.00 91.12 174 THR A O 1
ATOM 1342 N N . LYS A 1 175 ? -1.492 5.179 -9.980 1.00 91.50 175 LYS A N 1
ATOM 1343 C CA . LYS A 1 175 ? -1.546 4.198 -8.879 1.00 91.50 175 LYS A CA 1
ATOM 1344 C C . LYS A 1 175 ? -1.855 4.817 -7.515 1.00 91.50 175 LYS A C 1
ATOM 134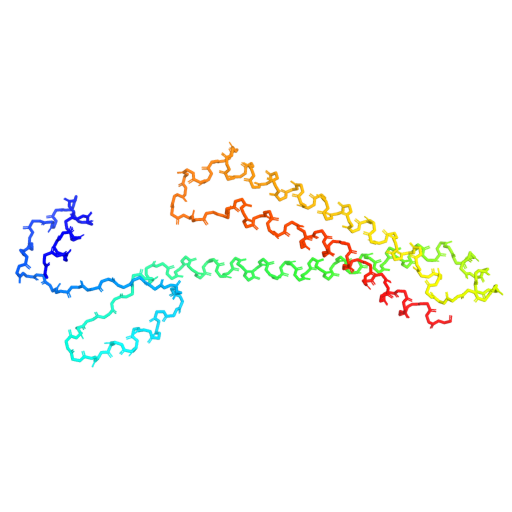6 O O . LYS A 1 175 ? -2.305 4.089 -6.633 1.00 91.50 175 LYS A O 1
ATOM 1351 N N . LEU A 1 176 ? -1.685 6.128 -7.331 1.00 93.25 176 LEU A N 1
ATOM 1352 C CA . LEU A 1 176 ? -1.958 6.799 -6.049 1.00 93.25 176 LEU A CA 1
ATOM 1353 C C . LEU A 1 176 ? -3.394 6.591 -5.531 1.00 93.25 176 LEU A C 1
ATOM 1355 O O . LEU A 1 176 ? -3.535 6.227 -4.361 1.00 93.25 176 LEU A O 1
ATOM 1359 N N . PRO A 1 177 ? -4.463 6.735 -6.346 1.00 94.44 177 PRO A N 1
ATOM 1360 C CA . PRO A 1 177 ? -5.827 6.516 -5.863 1.00 94.44 177 PRO A CA 1
ATOM 1361 C C . PRO A 1 177 ? -6.038 5.086 -5.367 1.00 94.44 177 PRO A C 1
ATOM 1363 O O . PRO A 1 177 ? -6.732 4.862 -4.379 1.00 94.44 177 PRO A O 1
ATOM 1366 N N . LEU A 1 178 ? -5.399 4.116 -6.025 1.00 94.12 178 LEU A N 1
ATOM 1367 C CA . LEU A 1 178 ? -5.469 2.709 -5.652 1.00 94.12 178 LEU A CA 1
ATOM 1368 C C . LEU A 1 178 ? -4.767 2.450 -4.313 1.00 94.12 178 LEU A C 1
ATOM 1370 O O . LEU A 1 178 ? -5.307 1.723 -3.483 1.00 94.12 178 LEU A O 1
ATOM 1374 N N . VAL A 1 179 ? -3.618 3.083 -4.058 1.00 94.25 179 VAL A N 1
ATOM 1375 C CA . VAL A 1 179 ? -2.928 3.000 -2.758 1.00 94.25 179 VAL A CA 1
ATOM 1376 C C . VAL A 1 179 ? -3.799 3.568 -1.638 1.00 94.25 179 VAL A C 1
ATOM 1378 O O . VAL A 1 179 ? -3.942 2.927 -0.600 1.00 94.25 179 VAL A O 1
ATOM 1381 N N . LEU A 1 180 ? -4.432 4.724 -1.854 1.00 95.62 180 LEU A N 1
ATOM 1382 C CA . LEU A 1 180 ? -5.339 5.324 -0.870 1.00 95.62 180 LEU A CA 1
ATOM 1383 C C . LEU A 1 180 ? -6.576 4.455 -0.624 1.00 95.62 180 LEU A C 1
ATOM 1385 O O . LEU A 1 180 ? -6.953 4.234 0.527 1.00 95.62 180 LEU A O 1
ATOM 1389 N N . ALA A 1 181 ? -7.181 3.922 -1.687 1.00 95.56 181 ALA A N 1
ATOM 1390 C CA . ALA A 1 181 ? -8.335 3.039 -1.581 1.00 95.56 181 ALA A CA 1
ATOM 1391 C C . ALA A 1 181 ? -7.996 1.767 -0.792 1.00 95.56 181 ALA A C 1
ATOM 1393 O O . ALA A 1 181 ? -8.736 1.389 0.113 1.00 95.56 181 ALA A O 1
ATOM 1394 N N . ILE A 1 182 ? -6.855 1.133 -1.077 1.00 94.19 182 ILE A N 1
ATOM 1395 C CA . ILE A 1 182 ? -6.392 -0.049 -0.340 1.00 94.19 182 ILE A CA 1
ATOM 1396 C C . ILE A 1 182 ? -6.055 0.317 1.108 1.00 94.19 182 ILE A C 1
ATOM 1398 O O . ILE A 1 182 ? -6.474 -0.396 2.018 1.00 94.19 182 ILE A O 1
ATOM 1402 N N . GLY A 1 183 ? -5.360 1.436 1.331 1.00 93.62 183 GLY A N 1
ATOM 1403 C CA . GLY A 1 183 ? -5.010 1.935 2.661 1.00 93.62 183 GLY A CA 1
ATOM 1404 C C . GLY A 1 183 ? -6.232 2.191 3.542 1.00 93.62 183 GLY A C 1
ATOM 1405 O O . GLY A 1 183 ? -6.192 1.898 4.729 1.00 93.62 183 GLY A O 1
ATOM 1406 N N . LEU A 1 184 ? -7.343 2.652 2.967 1.00 95.06 184 LEU A N 1
ATOM 1407 C CA . LEU A 1 184 ? -8.608 2.850 3.677 1.00 95.06 184 LEU A CA 1
ATOM 1408 C C . LEU A 1 184 ? -9.382 1.535 3.884 1.00 95.06 184 LEU A C 1
ATOM 1410 O O . LEU A 1 184 ? -9.837 1.236 4.990 1.00 95.06 184 LEU A O 1
ATOM 1414 N N . LEU A 1 185 ? -9.568 0.758 2.813 1.00 94.88 185 LEU A N 1
ATOM 1415 C CA . LEU A 1 185 ? -10.499 -0.372 2.796 1.00 94.88 185 LEU A CA 1
ATOM 1416 C C . LEU A 1 185 ? -9.933 -1.618 3.479 1.00 94.88 185 LEU A C 1
ATOM 1418 O O . LEU A 1 185 ? -10.660 -2.283 4.217 1.00 94.88 185 LEU A O 1
ATOM 1422 N N . MET A 1 186 ? -8.655 -1.946 3.268 1.00 93.19 186 MET A N 1
ATOM 1423 C CA . MET A 1 186 ? -8.069 -3.171 3.829 1.00 93.19 186 MET A CA 1
ATOM 1424 C C . MET A 1 186 ? -8.105 -3.189 5.364 1.00 93.19 186 MET A C 1
ATOM 1426 O O . MET A 1 186 ? -8.568 -4.189 5.920 1.00 93.19 186 MET A O 1
ATOM 1430 N N . PRO A 1 187 ? -7.705 -2.120 6.081 1.00 93.50 187 PRO A N 1
ATOM 1431 C CA . PRO A 1 187 ? -7.777 -2.097 7.541 1.00 93.50 187 PRO A CA 1
ATOM 1432 C C . PRO A 1 187 ? -9.208 -2.139 8.072 1.00 93.50 187 PRO A C 1
ATOM 1434 O O . PRO A 1 187 ? -9.470 -2.829 9.057 1.00 93.50 187 PRO A O 1
ATOM 1437 N N . ALA A 1 188 ? -10.148 -1.470 7.397 1.00 93.31 188 ALA A N 1
ATOM 1438 C CA . ALA A 1 188 ? -11.565 -1.510 7.748 1.00 93.31 188 ALA A CA 1
ATOM 1439 C C . ALA A 1 188 ? -12.132 -2.936 7.647 1.00 93.31 188 ALA A C 1
ATOM 1441 O O . ALA A 1 188 ? -12.782 -3.429 8.573 1.00 93.31 188 ALA A O 1
ATOM 1442 N N . VAL A 1 189 ? -11.837 -3.629 6.542 1.00 92.62 189 VAL A N 1
ATOM 1443 C CA . VAL A 1 189 ? -12.243 -5.021 6.319 1.00 92.62 189 VAL A CA 1
ATOM 1444 C C . VAL A 1 189 ? -11.586 -5.942 7.348 1.00 92.62 189 VAL A C 1
ATOM 1446 O O . VAL A 1 189 ? -12.275 -6.750 7.973 1.00 92.62 189 VAL A O 1
ATOM 1449 N N . ALA A 1 190 ? -10.284 -5.790 7.594 1.00 90.50 190 ALA A N 1
ATOM 1450 C CA . ALA A 1 190 ? -9.555 -6.569 8.592 1.00 90.50 190 ALA A CA 1
ATOM 1451 C C . ALA A 1 190 ? -10.143 -6.404 10.004 1.00 90.50 190 ALA A C 1
ATOM 1453 O O . ALA A 1 190 ? -10.383 -7.399 10.692 1.00 90.50 190 ALA A O 1
ATOM 1454 N N . ALA A 1 191 ? -10.439 -5.167 10.417 1.00 90.56 191 ALA A N 1
ATOM 1455 C CA . ALA A 1 191 ? -11.058 -4.866 11.705 1.00 90.56 191 ALA A CA 1
ATOM 1456 C C . ALA A 1 191 ? -12.461 -5.480 11.824 1.00 90.56 191 ALA A C 1
ATOM 1458 O O . ALA A 1 191 ? -12.791 -6.081 12.848 1.00 90.56 191 ALA A O 1
ATOM 1459 N N . LEU A 1 192 ? -13.267 -5.404 10.762 1.00 89.75 192 LEU A N 1
ATOM 1460 C CA . LEU A 1 192 ? -14.591 -6.022 10.711 1.00 89.75 192 LEU A CA 1
ATOM 1461 C C . LEU A 1 192 ? -14.509 -7.547 10.870 1.00 89.75 192 LEU A C 1
ATOM 1463 O O . LEU A 1 192 ? -15.254 -8.125 11.665 1.00 89.75 192 LEU A O 1
ATOM 1467 N N . PHE A 1 193 ? -13.595 -8.214 10.159 1.00 88.06 193 PHE A N 1
ATOM 1468 C CA . PHE A 1 193 ? -13.384 -9.658 10.306 1.00 88.06 193 PHE A CA 1
ATOM 1469 C C . PHE A 1 193 ? -12.906 -10.030 11.713 1.00 88.06 193 PHE A C 1
ATOM 1471 O O . PHE A 1 193 ? -13.402 -11.000 12.294 1.00 88.06 193 PHE A O 1
ATOM 1478 N N . ALA A 1 194 ? -11.990 -9.245 12.284 1.00 84.06 194 ALA A N 1
ATOM 1479 C CA . ALA A 1 194 ? -11.502 -9.439 13.644 1.00 84.06 194 ALA A CA 1
ATOM 1480 C C . ALA A 1 194 ? -12.649 -9.360 14.665 1.00 84.06 194 ALA A C 1
ATOM 1482 O O . ALA A 1 194 ? -12.848 -10.279 15.459 1.00 84.06 194 ALA A O 1
ATOM 1483 N N . LEU A 1 195 ? -13.457 -8.301 14.606 1.00 83.38 195 LEU A N 1
ATOM 1484 C CA . LEU A 1 195 ? -14.558 -8.074 15.541 1.00 83.38 195 LEU A CA 1
ATOM 1485 C C . LEU A 1 195 ? -15.652 -9.131 15.415 1.00 83.38 195 LEU A C 1
ATOM 1487 O O . LEU A 1 195 ? -16.097 -9.661 16.431 1.00 83.38 195 LEU A O 1
ATOM 1491 N N . ARG A 1 196 ? -16.044 -9.505 14.190 1.00 80.31 196 ARG A N 1
ATOM 1492 C CA . ARG A 1 196 ? -17.031 -10.575 13.970 1.00 80.31 196 ARG A CA 1
ATOM 1493 C C . ARG A 1 196 ? -16.588 -11.913 14.553 1.00 80.31 196 ARG A C 1
ATOM 1495 O O . ARG A 1 196 ? -17.432 -12.665 15.033 1.00 80.31 196 ARG A O 1
ATOM 1502 N N . LYS A 1 197 ? -15.288 -12.218 14.506 1.00 75.62 197 LYS A N 1
ATOM 1503 C CA . LYS A 1 197 ? -14.737 -13.463 15.050 1.00 75.62 197 LYS A CA 1
ATOM 1504 C C . LYS A 1 197 ? -14.674 -13.459 16.582 1.00 75.62 197 LYS A C 1
ATOM 1506 O O . LYS A 1 197 ? -14.899 -14.505 17.178 1.00 75.62 197 LYS A O 1
ATOM 1511 N N . TYR A 1 198 ? -14.388 -12.316 17.211 1.00 66.25 198 TYR A N 1
ATOM 1512 C CA . TYR A 1 198 ? -14.147 -12.228 18.661 1.00 66.25 198 TYR A CA 1
ATOM 1513 C C . TYR A 1 198 ? -15.342 -11.746 19.503 1.00 66.25 198 TYR A C 1
ATOM 1515 O O . TYR A 1 198 ? -15.402 -12.075 20.682 1.00 66.25 198 TYR A O 1
ATOM 1523 N N . LEU A 1 199 ? -16.301 -11.003 18.938 1.00 61.62 199 LEU A N 1
ATOM 1524 C CA . LEU A 1 199 ? -17.490 -10.508 19.660 1.00 61.62 199 LEU A CA 1
ATOM 1525 C C . LEU A 1 199 ? -18.712 -11.434 19.563 1.00 61.62 199 LEU A C 1
ATOM 1527 O O . LEU A 1 199 ? -19.775 -11.088 20.083 1.00 61.62 199 LEU A O 1
ATOM 1531 N N . LYS A 1 200 ? -18.578 -12.594 18.907 1.00 55.31 200 LYS A N 1
ATOM 1532 C CA . LYS A 1 200 ? -19.602 -13.647 18.853 1.00 55.31 200 LYS A CA 1
ATOM 1533 C C . LYS A 1 200 ? -19.595 -14.452 20.167 1.00 55.31 200 LYS A C 1
ATOM 1535 O O . LYS A 1 200 ? -19.236 -15.624 20.177 1.00 55.31 200 LYS A O 1
ATOM 1540 N N . VAL A 1 201 ? -19.944 -13.779 21.265 1.00 44.81 201 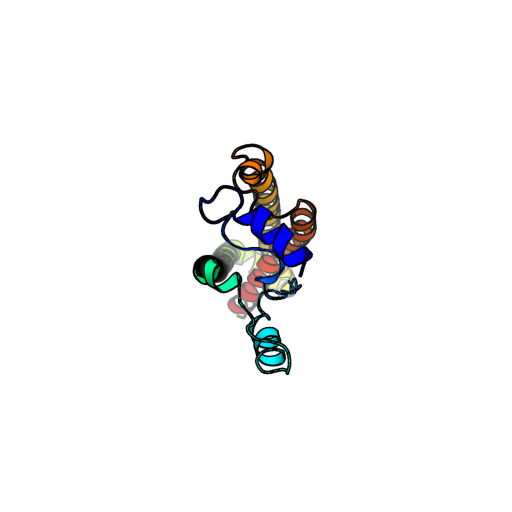VAL A N 1
ATOM 1541 C CA . VAL A 1 201 ? -20.406 -14.349 22.543 1.00 44.81 201 VAL A CA 1
ATOM 1542 C C . VAL A 1 201 ? -21.548 -13.477 23.044 1.00 44.81 201 VAL A C 1
ATOM 1544 O O . VAL A 1 201 ? -21.380 -12.226 23.043 1.00 44.81 201 VAL A O 1
#

Mean predicted aligned error: 12.73 Å

pLDDT: mean 79.32, std 14.01, range [44.81, 97.38]

Organism: NCBI:txid2706086

Sequence (201 aa):
VDEAYKHYQEQFGDSPMAGNITPDQMQESFRVKLDDPQKYKVVATAFAGRDGVQSVQDQRSILDQLFELMNGMNAVAVYVMILMLVIALILIVNTVRVSAFSRRRETGIMRLVGASGFYIQAPFIMEAAVAGLIGGVLACAMLLGGRYFLIDGGLALQEKLNLINFIGWDAVLTKLPLVLAIGLLMPAVAALFALRKYLKV

InterPro domains:
  IPR003838 ABC3 transporter permease, C-terminal [PF02687] (80-198)
  IPR004513 Cell division protein FtsX [PTHR47755] (2-201)
  IPR040690 FtsX, extracellular domain [PF18075] (2-70)
  IPR047929 Cell division protein FtsX, actinomycetes [NF038346] (2-201)

Radius of gyration: 29.25 Å; Cα contacts (8 Å, |Δi|>4): 113; chains: 1; bounding box: 71×40×81 Å

Nearest PDB structures (foldseek):
  8jia-assembly1_D  TM=7.414E-01  e=8.654E-07  Mycobacterium tuberculosis
  8idb-assembly1_C  TM=6.607E-01  e=1.314E-06  Mycobacterium tuberculosis
  8idc-assembly1_C  TM=6.369E-01  e=5.701E-07  Mycobacterium tuberculosis
  8igq-assembly1_C  TM=6.698E-01  e=1.893E-06  Mycobacterium tuberculosis
  7v8l-assembly1_C  TM=5.132E-01  e=1.092E-02  Escherichia coli K-12

Secondary structure (DSSP, 8-state):
-HHHHHHHHHHHTTSTTTTS--GGGSPP------SSGGGHHHHHHHHTTSTT------TTGGGHHHHHHHHHHHHHHHHHHHHHHHHHHHHHHHHHHHHHHHTHHHHHHHHHTT--HHHHHHHHHHHHHHHHHHHHHHHHHHHHHHHIIIIIISS-HHHH-TTS-PPPHHHHHHHHHHHHHHHHHHHHHHHHHHHHHHS--